Protein AF-A0A7S3VWU5-F1 (afdb_monomer_lite)

Secondary structure (DSSP, 8-state):
-EE-TTS-EE-EEEE---SS--HHHHHHT------EEEEEE--TT--GGGGHHHHHHHHTTTEEEEEEPPTTSTTSS-PPPS-S--------HHHHHHHHHHIIIIIIHHH-TTSPEEEEEETHHHHHHHHHHIIIIIIS----SEEEEEEES------TTS---GGGGTTS-------------PPP------------------------

Foldseek 3Di:
DDQFPVRFFWDKDKDAQDQDDDPVCVVVVNTLAAQAEEEEAEAPQAACVVCPVVQNVVSPVRYIYMYIQFDCGDPGPVPDDPDDDDPDAPCELVNSLVVVLRCCVVPVCVPCVPHAYEYEAEAQRQLSVVVNCCCCCVPVVHDSNHPYYHYHNYHDDDDPVPDDDVVVAPPHYDRDDDPPDPPDDDDPDPPDDDDDDDDDDDDDDDDDDDDD

InterPro domains:
  IPR022742 Alpha/beta hydrolase domain-containing protein 17C-like [PF12146] (33-161)
  IPR029058 Alpha/Beta hydrolase fold [G3DSA:3.40.50.1820] (2-198)
  IPR029058 Alpha/Beta hydrolase fold [SSF53474] (2-171)
  IPR051044 Monoacylglycerol and Diacylglycerol Lipase [PTHR11614] (8-156)

Structure (mmCIF, N/CA/C/O backbone):
data_AF-A0A7S3VWU5-F1
#
_entry.id   AF-A0A7S3VWU5-F1
#
loop_
_atom_site.group_PDB
_atom_site.id
_atom_site.type_symbol
_atom_site.label_atom_id
_atom_site.label_alt_id
_atom_site.label_comp_id
_atom_site.label_asym_id
_atom_site.label_entity_id
_atom_site.label_seq_id
_atom_site.pdbx_PDB_ins_code
_atom_site.Cartn_x
_atom_site.Cartn_y
_atom_site.Cartn_z
_atom_site.occupancy
_atom_site.B_iso_or_equiv
_atom_site.auth_seq_id
_atom_site.auth_comp_id
_atom_site.auth_asym_id
_atom_site.auth_atom_id
_atom_site.pdbx_PDB_model_num
ATOM 1 N N . MET A 1 1 ? -4.643 13.546 -9.387 1.00 90.06 1 MET A N 1
ATOM 2 C CA . MET A 1 1 ? -3.189 13.810 -9.394 1.00 90.06 1 MET A CA 1
ATOM 3 C C . MET A 1 1 ? -2.804 14.450 -8.077 1.00 90.06 1 MET A C 1
ATOM 5 O O . MET A 1 1 ? -3.528 15.332 -7.631 1.00 90.06 1 MET A O 1
ATOM 9 N N . VAL A 1 2 ? -1.719 13.999 -7.456 1.00 89.94 2 VAL A N 1
ATOM 10 C CA . VAL A 1 2 ? -1.170 14.571 -6.221 1.00 89.94 2 VAL A CA 1
ATOM 11 C C . VAL A 1 2 ? 0.336 14.714 -6.379 1.00 89.94 2 VAL A C 1
ATOM 13 O O . VAL A 1 2 ? 1.003 13.756 -6.767 1.00 89.94 2 VAL A O 1
ATOM 16 N N . THR A 1 3 ? 0.859 15.898 -6.074 1.00 90.56 3 THR A N 1
ATOM 17 C CA . THR A 1 3 ? 2.301 16.144 -5.998 1.00 90.56 3 THR A CA 1
ATOM 18 C C . THR A 1 3 ? 2.798 15.770 -4.609 1.00 90.56 3 THR A C 1
ATOM 20 O O . THR A 1 3 ? 2.306 16.282 -3.605 1.00 90.56 3 THR A O 1
ATOM 23 N N . LEU A 1 4 ? 3.743 14.839 -4.567 1.00 88.00 4 LEU A N 1
ATOM 24 C CA . LEU A 1 4 ? 4.338 14.302 -3.350 1.00 88.00 4 LEU A CA 1
ATOM 25 C C . LEU A 1 4 ? 5.496 15.177 -2.865 1.00 88.00 4 LEU A C 1
ATOM 27 O O . LEU A 1 4 ? 6.039 15.987 -3.618 1.00 88.00 4 LEU A O 1
ATOM 31 N N . SER A 1 5 ? 5.944 14.953 -1.630 1.00 85.31 5 SER A N 1
ATOM 32 C CA . SER A 1 5 ? 7.153 15.578 -1.070 1.00 85.31 5 SER A CA 1
ATOM 33 C C . SER A 1 5 ? 8.432 15.312 -1.879 1.00 85.31 5 SER A C 1
ATOM 35 O O . SER A 1 5 ? 9.365 16.111 -1.817 1.00 85.31 5 SER A O 1
ATOM 37 N N . THR A 1 6 ? 8.474 14.251 -2.697 1.00 80.12 6 THR A N 1
ATOM 38 C CA . THR A 1 6 ? 9.555 13.995 -3.671 1.00 80.12 6 THR A CA 1
ATOM 39 C C . THR A 1 6 ? 9.571 14.985 -4.842 1.00 80.12 6 THR A C 1
ATOM 41 O O . THR A 1 6 ? 10.505 14.972 -5.642 1.00 80.12 6 THR A O 1
ATOM 44 N N . GLY A 1 7 ? 8.542 15.828 -4.980 1.00 83.81 7 GLY A N 1
ATOM 45 C CA . GLY A 1 7 ? 8.342 16.736 -6.111 1.00 83.81 7 GLY A CA 1
ATOM 46 C C . GLY A 1 7 ? 7.718 16.069 -7.341 1.00 83.81 7 GLY A C 1
ATOM 47 O O . GLY A 1 7 ? 7.482 16.745 -8.339 1.00 83.81 7 GLY A O 1
ATOM 48 N N . ARG A 1 8 ? 7.434 14.760 -7.290 1.00 84.69 8 ARG A N 1
ATOM 49 C CA . ARG A 1 8 ? 6.765 14.028 -8.374 1.00 84.69 8 ARG A CA 1
ATOM 50 C C . ARG A 1 8 ? 5.252 14.072 -8.227 1.00 84.69 8 ARG A C 1
ATOM 52 O O . ARG A 1 8 ? 4.727 14.021 -7.116 1.00 84.69 8 ARG A O 1
ATOM 59 N N . THR A 1 9 ? 4.553 14.096 -9.358 1.00 88.94 9 THR A N 1
ATOM 60 C CA . THR A 1 9 ? 3.089 14.054 -9.401 1.00 88.94 9 THR A CA 1
ATOM 61 C C . THR A 1 9 ? 2.606 12.665 -9.802 1.00 88.94 9 THR A C 1
ATOM 63 O O . THR A 1 9 ? 2.848 12.208 -10.919 1.00 88.94 9 THR A O 1
ATOM 66 N N . LEU A 1 10 ? 1.881 12.003 -8.900 1.00 91.00 10 LEU A N 1
ATOM 67 C CA . LEU A 1 10 ? 1.288 10.691 -9.148 1.00 91.00 10 LEU A CA 1
ATOM 68 C C . LEU A 1 10 ? -0.235 10.763 -9.291 1.00 91.00 10 LEU A C 1
ATOM 70 O O . LEU A 1 10 ? -0.916 11.601 -8.689 1.00 91.00 10 LEU A O 1
ATOM 74 N N . CYS A 1 11 ? -0.794 9.839 -10.066 1.00 93.88 11 CYS A N 1
ATOM 75 C CA . CYS A 1 11 ? -2.212 9.541 -10.050 1.00 93.88 11 CYS A CA 1
ATOM 76 C C . CYS A 1 11 ? -2.533 8.684 -8.825 1.00 93.88 11 CYS A C 1
ATOM 78 O O . CYS A 1 11 ? -2.157 7.515 -8.740 1.00 93.88 11 CYS A O 1
ATOM 80 N N . ILE A 1 12 ? -3.228 9.292 -7.866 1.00 95.56 12 ILE A N 1
ATOM 81 C CA . ILE A 1 12 ? -3.742 8.621 -6.676 1.00 95.56 12 ILE A CA 1
ATOM 82 C C . ILE A 1 12 ? -5.187 8.218 -6.937 1.00 95.56 12 ILE A C 1
ATOM 84 O O . ILE A 1 12 ? -5.997 9.032 -7.381 1.00 95.56 12 ILE A O 1
ATOM 88 N N . HIS A 1 13 ? -5.495 6.970 -6.619 1.00 96.38 13 HIS A N 1
ATOM 89 C CA . HIS A 1 13 ? -6.830 6.411 -6.632 1.00 96.38 13 HIS A CA 1
ATOM 90 C C . HIS A 1 13 ? -7.271 6.129 -5.199 1.00 96.38 13 HIS A C 1
ATOM 92 O O . HIS A 1 13 ? -6.515 5.580 -4.397 1.00 96.38 13 HIS A O 1
ATOM 98 N N . SER A 1 14 ? -8.509 6.488 -4.886 1.00 95.31 14 SER A N 1
ATOM 99 C CA . SER A 1 14 ? -9.126 6.223 -3.592 1.00 95.31 14 SER A CA 1
ATOM 100 C C . SER A 1 14 ? -10.485 5.578 -3.796 1.00 95.31 14 SER A C 1
ATOM 102 O O . SER A 1 14 ? -11.269 6.029 -4.630 1.00 95.31 14 SER A O 1
ATOM 104 N N . TRP A 1 15 ? -10.767 4.554 -3.003 1.00 94.81 15 TRP A N 1
ATOM 105 C CA . TRP A 1 15 ? -12.065 3.906 -2.925 1.00 94.81 15 TRP A CA 1
ATOM 106 C C . TRP A 1 15 ? -12.518 3.910 -1.473 1.00 94.81 15 TRP A C 1
ATOM 108 O O . TRP A 1 15 ? -11.757 3.561 -0.566 1.00 94.81 15 TRP A O 1
ATOM 118 N N . GLU A 1 16 ? -13.763 4.313 -1.268 1.00 91.94 16 GLU A N 1
ATOM 119 C CA . GLU A 1 16 ? -14.391 4.353 0.046 1.00 91.94 16 GLU A CA 1
ATOM 120 C C . GLU A 1 16 ? -15.380 3.189 0.183 1.00 91.94 16 GLU A C 1
ATOM 122 O O . GLU A 1 16 ? -15.972 2.761 -0.817 1.00 91.94 16 GLU A O 1
ATOM 127 N N . PRO A 1 17 ? -15.585 2.660 1.402 1.00 87.38 17 PRO A N 1
ATOM 128 C CA . PRO A 1 17 ? -16.725 1.800 1.687 1.00 87.38 17 PRO A CA 1
ATOM 129 C C . PRO A 1 17 ? -18.030 2.469 1.226 1.00 87.38 17 PRO A C 1
ATOM 131 O O . PRO A 1 17 ? -18.158 3.687 1.362 1.00 87.38 17 PRO A O 1
ATOM 134 N N . PRO A 1 18 ? -18.996 1.707 0.684 1.00 75.44 18 PRO A N 1
ATOM 135 C CA . PRO A 1 18 ? -20.275 2.270 0.270 1.00 75.44 18 PRO A CA 1
ATOM 136 C C . PRO A 1 18 ? -20.958 2.975 1.449 1.00 75.44 18 PRO A C 1
ATOM 138 O O . PRO A 1 18 ? -21.021 2.424 2.548 1.00 75.44 18 PRO A O 1
ATOM 141 N N . GLU A 1 19 ? -21.462 4.187 1.203 1.00 65.62 19 GLU A N 1
ATOM 142 C CA . GLU A 1 19 ? -22.174 4.979 2.214 1.00 65.62 19 GLU A CA 1
ATOM 143 C C . GLU A 1 19 ? -23.494 4.323 2.619 1.00 65.62 19 GLU A C 1
ATOM 145 O O . GLU A 1 19 ? -23.895 4.440 3.773 1.00 65.62 19 GLU A O 1
ATOM 150 N N . GLU A 1 20 ? -24.139 3.600 1.697 1.00 62.44 20 GLU A N 1
ATOM 151 C CA . GLU A 1 20 ? -25.425 2.952 1.940 1.00 62.44 20 GLU A CA 1
ATOM 152 C C . GLU A 1 20 ? -25.304 1.908 3.059 1.00 62.44 20 GLU A C 1
ATOM 154 O O . GLU A 1 20 ? -24.654 0.864 2.887 1.00 62.44 20 GLU A O 1
ATOM 159 N N . PRO A 1 21 ? -25.909 2.173 4.229 1.00 58.03 21 PRO A N 1
ATOM 160 C CA . PRO A 1 21 ? -25.827 1.262 5.344 1.00 58.03 21 PRO A CA 1
ATOM 161 C C . PRO A 1 21 ? -26.520 -0.045 4.960 1.00 58.03 21 PRO A C 1
ATOM 163 O O . PRO A 1 21 ? -27.605 -0.060 4.378 1.00 58.03 21 PRO A O 1
ATOM 166 N N . SER A 1 22 ? -25.934 -1.177 5.356 1.00 65.94 22 SER A N 1
ATOM 167 C CA . SER A 1 22 ? -26.714 -2.416 5.425 1.00 65.94 22 SER A CA 1
ATOM 168 C C . SER A 1 22 ? -28.023 -2.147 6.182 1.00 65.94 22 SER A C 1
ATOM 170 O O . SER A 1 22 ? -28.047 -1.304 7.083 1.00 65.94 22 SER A O 1
ATOM 172 N N . LEU A 1 23 ? -29.096 -2.884 5.883 1.00 64.62 23 LEU A N 1
ATOM 173 C CA . LEU A 1 23 ? -30.367 -2.743 6.609 1.00 64.62 23 LEU A CA 1
ATOM 174 C C . LEU A 1 23 ? -30.154 -2.755 8.139 1.00 64.62 23 LEU A C 1
ATOM 176 O O . LEU A 1 23 ? -30.785 -1.996 8.863 1.00 64.62 23 LEU A O 1
ATOM 180 N N . ALA A 1 24 ? -29.193 -3.546 8.625 1.00 61.38 24 ALA A N 1
ATOM 181 C CA . ALA A 1 24 ? -28.798 -3.580 10.030 1.00 61.38 24 ALA A CA 1
ATOM 182 C C . ALA A 1 24 ? -28.193 -2.256 10.546 1.00 61.38 24 ALA A C 1
ATOM 184 O O . ALA A 1 24 ? -28.527 -1.830 11.646 1.00 61.38 24 ALA A O 1
ATOM 185 N N . ALA A 1 25 ? -27.334 -1.593 9.769 1.00 61.28 25 ALA A N 1
ATOM 186 C CA . ALA A 1 25 ? -26.745 -0.297 10.120 1.00 61.28 25 ALA A CA 1
ATOM 187 C C . ALA A 1 25 ? -27.776 0.848 10.061 1.00 61.28 25 ALA A C 1
ATOM 189 O O . ALA A 1 25 ? -27.752 1.747 10.903 1.00 61.28 25 ALA A O 1
ATOM 190 N N . ALA A 1 26 ? -28.733 0.775 9.128 1.00 65.44 26 ALA A N 1
ATOM 191 C CA . ALA A 1 26 ? -29.845 1.720 9.045 1.00 65.44 26 ALA A CA 1
ATOM 192 C C . ALA A 1 26 ? -30.761 1.626 10.279 1.00 65.44 26 ALA A C 1
ATOM 194 O O . ALA A 1 26 ? -31.188 2.643 10.820 1.00 65.44 26 ALA A O 1
ATOM 195 N N . LEU A 1 27 ? -31.018 0.405 10.760 1.00 71.31 27 LEU A N 1
ATOM 196 C CA . LEU A 1 27 ? -31.870 0.146 11.924 1.00 71.31 27 LEU A CA 1
ATOM 197 C C . LEU A 1 27 ? -31.220 0.530 13.264 1.00 71.31 27 LEU A C 1
ATOM 199 O O . LEU A 1 27 ? -31.936 0.818 14.220 1.00 71.31 27 LEU A O 1
ATOM 203 N N . THR A 1 28 ? -29.888 0.539 13.359 1.00 72.12 28 THR A N 1
ATOM 204 C CA . THR A 1 28 ? -29.160 0.874 14.600 1.00 72.12 28 THR A CA 1
ATOM 205 C C . THR A 1 28 ? -28.664 2.320 14.657 1.00 72.12 28 THR A C 1
ATOM 207 O O . THR A 1 28 ? -28.144 2.741 15.690 1.00 72.12 28 THR A O 1
ATOM 210 N N . GLY A 1 29 ? -28.786 3.085 13.565 1.00 58.25 29 GLY A N 1
ATOM 211 C CA . GLY A 1 29 ? -28.234 4.441 13.455 1.00 58.25 29 GLY A CA 1
ATOM 212 C C . GLY A 1 29 ? -26.699 4.492 13.492 1.00 58.25 29 GLY A C 1
ATOM 213 O O . GLY A 1 29 ? -26.117 5.570 13.624 1.00 58.25 29 GLY A O 1
ATOM 214 N N . GLN A 1 30 ? -26.029 3.340 13.392 1.00 59.28 30 GLN A N 1
ATOM 215 C CA . GLN A 1 30 ? -24.575 3.230 13.363 1.00 59.28 30 GLN A CA 1
ATOM 216 C C . GLN A 1 30 ? -24.108 3.081 11.922 1.00 59.28 30 GLN A C 1
ATOM 218 O O . GLN A 1 30 ? -24.146 2.001 11.338 1.00 59.28 30 GLN A O 1
ATOM 223 N N . TRP A 1 31 ? -23.634 4.189 11.361 1.00 59.28 31 TRP A N 1
ATOM 224 C CA . TRP A 1 31 ? -23.018 4.210 10.042 1.00 59.28 31 TRP A CA 1
ATOM 225 C C . TRP A 1 31 ? -21.713 3.405 10.053 1.00 59.28 31 TRP A C 1
ATOM 227 O O . TRP A 1 31 ? -20.921 3.562 10.993 1.00 59.28 31 TRP A O 1
ATOM 237 N N . PRO A 1 32 ? -21.462 2.554 9.041 1.00 63.75 32 PRO A N 1
ATOM 238 C CA . PRO A 1 32 ? -20.240 1.767 8.983 1.00 63.75 32 PRO A CA 1
ATOM 239 C C . PRO A 1 32 ? -19.041 2.700 8.778 1.00 63.75 32 PRO A C 1
ATOM 241 O O . PRO A 1 32 ? -18.737 3.133 7.671 1.00 63.75 32 PRO A O 1
ATOM 244 N N . LYS A 1 33 ? -18.350 3.032 9.872 1.00 76.94 33 LYS A N 1
ATOM 245 C CA . LYS A 1 33 ? -17.053 3.713 9.809 1.00 76.94 33 LYS A CA 1
ATOM 246 C C . LYS A 1 33 ? -16.015 2.745 9.234 1.00 76.94 33 LYS A C 1
ATOM 248 O O . LYS A 1 33 ? -16.069 1.560 9.579 1.00 76.94 33 LYS A O 1
ATOM 253 N N . PRO A 1 34 ? -15.055 3.218 8.417 1.00 85.75 34 PRO A N 1
ATOM 254 C CA . PRO A 1 34 ? -14.001 2.355 7.911 1.00 85.75 34 PRO A CA 1
ATOM 255 C C . PRO A 1 34 ? -13.265 1.662 9.060 1.00 85.75 34 PRO A C 1
ATOM 257 O O . PRO A 1 34 ? -12.885 2.303 10.040 1.00 85.75 34 PRO A O 1
ATOM 260 N N . ILE A 1 35 ? -13.057 0.353 8.939 1.00 89.44 35 ILE A N 1
ATOM 261 C CA . ILE A 1 35 ? -12.386 -0.457 9.972 1.00 89.44 35 ILE A CA 1
ATOM 262 C C . ILE A 1 35 ? -10.861 -0.496 9.792 1.00 89.44 35 ILE A C 1
ATOM 264 O O . ILE A 1 35 ? -10.142 -1.038 10.630 1.00 89.44 35 ILE A O 1
ATOM 268 N N . GLY A 1 36 ? -10.365 0.068 8.691 1.00 92.31 36 GLY A N 1
ATOM 269 C CA . GLY A 1 36 ? -8.958 0.102 8.315 1.00 92.31 36 GLY A CA 1
ATOM 270 C C . GLY A 1 36 ? -8.756 0.737 6.943 1.00 92.31 36 GLY A C 1
ATOM 271 O O . GLY A 1 36 ? -9.721 0.943 6.200 1.00 92.31 36 GLY A O 1
ATOM 272 N N . LEU A 1 37 ? -7.498 1.004 6.595 1.00 95.44 37 LEU A N 1
ATOM 273 C CA . LEU A 1 37 ? -7.106 1.497 5.274 1.00 95.44 37 LEU A CA 1
ATOM 274 C C . LEU A 1 37 ? -6.079 0.557 4.637 1.00 95.44 37 LEU A C 1
ATOM 276 O O . LEU A 1 37 ? -5.095 0.173 5.266 1.00 95.44 37 LEU A O 1
ATOM 280 N N . VAL A 1 38 ? -6.314 0.184 3.381 1.00 96.62 38 VAL A N 1
ATOM 281 C CA . VAL A 1 38 ? -5.430 -0.659 2.572 1.00 96.62 38 VAL A CA 1
ATOM 282 C C . VAL A 1 38 ? -4.701 0.196 1.539 1.00 96.62 38 VAL A C 1
ATOM 284 O O . VAL A 1 38 ? -5.338 0.813 0.688 1.00 96.62 38 VAL A O 1
ATOM 287 N N . LEU A 1 39 ? -3.371 0.205 1.591 1.00 97.25 39 LEU A N 1
ATOM 288 C CA . LEU A 1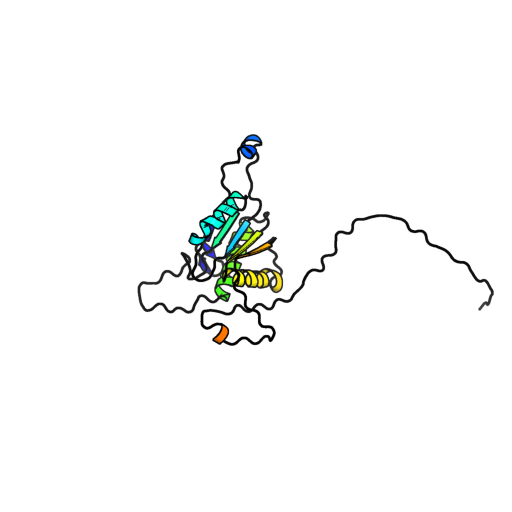 39 ? -2.518 0.692 0.514 1.00 97.25 39 LEU A CA 1
ATOM 289 C C . LEU A 1 39 ? -2.370 -0.409 -0.542 1.00 97.25 39 LEU A C 1
ATOM 291 O O . LEU A 1 39 ? -1.808 -1.467 -0.258 1.00 97.25 39 LEU A O 1
ATOM 295 N N . LEU A 1 40 ? -2.862 -0.169 -1.751 1.00 97.88 40 LEU A N 1
ATOM 296 C CA . LEU A 1 40 ? -2.771 -1.085 -2.882 1.00 97.88 40 LEU A CA 1
ATOM 297 C C . LEU A 1 40 ? -1.581 -0.707 -3.774 1.00 97.88 40 LEU A C 1
ATOM 299 O O . LEU A 1 40 ? -1.503 0.414 -4.273 1.00 97.88 40 LEU A O 1
ATOM 303 N N . VAL A 1 41 ? -0.674 -1.660 -4.000 1.00 97.06 41 VAL A N 1
ATOM 304 C CA . VAL A 1 41 ? 0.520 -1.508 -4.848 1.00 97.06 41 VAL A CA 1
ATOM 305 C C . VAL A 1 41 ? 0.451 -2.493 -6.019 1.00 97.06 41 VAL A C 1
ATOM 307 O O . VAL A 1 41 ? 0.408 -3.710 -5.813 1.00 97.06 41 VAL A O 1
ATOM 310 N N . HIS A 1 42 ? 0.426 -1.967 -7.247 1.00 95.19 42 HIS A N 1
ATOM 311 C CA . HIS A 1 42 ? 0.268 -2.766 -8.466 1.00 95.19 42 HIS A CA 1
ATOM 312 C C . HIS A 1 42 ? 1.566 -3.453 -8.929 1.00 95.19 42 HIS A C 1
ATOM 314 O O . HIS A 1 42 ? 2.666 -3.128 -8.478 1.00 95.19 42 HIS A O 1
ATOM 320 N N . GLY A 1 43 ? 1.427 -4.409 -9.854 1.00 88.81 43 GLY A N 1
ATOM 321 C CA . GLY A 1 43 ? 2.531 -5.130 -10.485 1.00 88.81 43 GLY A CA 1
ATOM 322 C C . GLY A 1 43 ? 3.184 -4.393 -11.659 1.00 88.81 43 GLY A C 1
ATOM 323 O O . GLY A 1 43 ? 2.765 -3.312 -12.073 1.00 88.81 43 GLY A O 1
ATOM 324 N N . HIS A 1 44 ? 4.240 -4.991 -12.208 1.00 86.50 44 HIS A N 1
ATOM 325 C CA . HIS A 1 44 ? 4.971 -4.443 -13.350 1.00 86.50 44 HIS A CA 1
ATOM 326 C C . HIS A 1 44 ? 4.087 -4.395 -14.602 1.00 86.50 44 HIS A C 1
ATOM 328 O O . HIS A 1 44 ? 3.386 -5.360 -14.898 1.00 86.50 44 HIS A O 1
ATOM 334 N N . GLY A 1 45 ? 4.140 -3.294 -15.353 1.00 82.62 45 GLY A N 1
ATOM 335 C CA . GLY A 1 45 ? 3.352 -3.126 -16.584 1.00 82.62 45 GLY A CA 1
ATOM 336 C C . GLY A 1 45 ? 1.850 -2.919 -16.356 1.00 82.62 45 GLY A C 1
ATOM 337 O O . GLY A 1 45 ? 1.073 -2.952 -17.307 1.00 82.62 45 GLY A O 1
ATOM 338 N N . GLU A 1 46 ? 1.427 -2.716 -15.109 1.00 87.69 46 GLU A N 1
ATOM 339 C CA . GLU A 1 46 ? 0.027 -2.511 -14.735 1.00 87.69 46 GLU A CA 1
ATOM 340 C C . GLU A 1 46 ? -0.233 -1.081 -14.246 1.00 87.69 46 GLU A C 1
ATOM 342 O O . GLU A 1 46 ? 0.655 -0.237 -14.250 1.00 87.69 46 GLU A O 1
ATOM 347 N N . HIS A 1 47 ? -1.475 -0.813 -13.846 1.00 92.06 47 HIS A N 1
ATOM 348 C CA . HIS A 1 47 ? -1.921 0.434 -13.229 1.00 92.06 47 HIS A CA 1
ATOM 349 C C . HIS A 1 47 ? -3.193 0.166 -12.406 1.00 92.06 47 HIS A C 1
ATOM 351 O O . HIS A 1 47 ? -3.849 -0.872 -12.569 1.00 92.06 47 HIS A O 1
ATOM 357 N N . MET A 1 48 ? -3.576 1.103 -11.543 1.00 94.31 48 MET A N 1
ATOM 358 C CA . MET A 1 48 ? -4.673 0.993 -10.575 1.00 94.31 48 MET A CA 1
ATOM 359 C C . MET A 1 48 ? -6.037 0.688 -11.199 1.00 94.31 48 MET A C 1
ATOM 361 O O . MET A 1 48 ? -6.869 0.034 -10.571 1.00 94.31 48 MET A O 1
ATOM 365 N N . GLY A 1 49 ? -6.263 1.082 -12.456 1.00 90.56 49 GLY A N 1
ATOM 366 C CA . GLY A 1 49 ? -7.500 0.780 -13.186 1.00 90.56 49 GLY A CA 1
ATOM 367 C C . GLY A 1 49 ? -7.825 -0.720 -13.249 1.00 90.56 49 GLY A C 1
ATOM 368 O O . GLY A 1 49 ? -8.990 -1.101 -13.166 1.00 90.56 49 GLY A O 1
ATOM 369 N N . ARG A 1 50 ? -6.806 -1.591 -13.294 1.00 93.56 50 ARG A N 1
ATOM 370 C CA . ARG A 1 50 ? -6.978 -3.059 -13.285 1.00 93.56 50 ARG A CA 1
ATOM 371 C C . ARG A 1 50 ? -7.437 -3.600 -11.929 1.00 93.56 50 ARG A C 1
ATOM 373 O O . ARG A 1 50 ? -8.034 -4.672 -11.859 1.00 93.56 50 ARG A O 1
ATOM 380 N N . TYR A 1 51 ? -7.203 -2.846 -10.860 1.00 96.19 51 TYR A N 1
ATOM 381 C CA . TYR A 1 51 ? -7.432 -3.256 -9.476 1.00 96.19 51 TYR A CA 1
ATOM 382 C C . TYR A 1 51 ? -8.754 -2.755 -8.900 1.00 96.19 51 TYR A C 1
ATOM 384 O O . TYR A 1 51 ? -9.047 -3.043 -7.741 1.00 96.19 51 TYR A O 1
ATOM 392 N N . HIS A 1 52 ? -9.586 -2.065 -9.691 1.00 94.69 52 HIS A N 1
ATOM 393 C CA . HIS A 1 52 ? -10.874 -1.564 -9.212 1.00 94.69 52 HIS A CA 1
ATOM 394 C C . HIS A 1 52 ? -11.721 -2.666 -8.560 1.00 94.69 52 HIS A C 1
ATOM 396 O O . HIS A 1 52 ? -12.253 -2.467 -7.476 1.00 94.69 52 HIS A O 1
ATOM 402 N N . HIS A 1 53 ? -11.784 -3.855 -9.163 1.00 94.88 53 HIS A N 1
ATOM 403 C CA . HIS A 1 53 ? -12.528 -4.984 -8.603 1.00 94.88 53 HIS A CA 1
ATOM 404 C C . HIS A 1 53 ? -11.994 -5.439 -7.228 1.00 94.88 53 HIS A C 1
ATOM 406 O O . HIS A 1 53 ? -12.784 -5.761 -6.340 1.00 94.88 53 HIS A O 1
ATOM 412 N N . VAL A 1 54 ? -10.670 -5.420 -7.022 1.00 95.94 54 VAL A N 1
ATOM 413 C CA . VAL A 1 54 ? -10.033 -5.729 -5.729 1.00 95.94 54 VAL A CA 1
ATOM 414 C C . VAL A 1 54 ? -10.376 -4.656 -4.703 1.00 95.94 54 VAL A C 1
ATOM 416 O O . VAL A 1 54 ? -10.792 -4.982 -3.591 1.00 95.94 54 VAL A O 1
ATOM 419 N N . ALA A 1 55 ? -10.241 -3.383 -5.081 1.00 95.88 55 ALA A N 1
ATOM 420 C CA . ALA A 1 55 ? -10.557 -2.260 -4.210 1.00 95.88 55 ALA A CA 1
ATOM 421 C C . ALA A 1 55 ? -12.031 -2.294 -3.780 1.00 95.88 55 ALA A C 1
ATOM 423 O O . ALA A 1 55 ? -12.320 -2.253 -2.589 1.00 95.88 55 ALA A O 1
ATOM 424 N N . SER A 1 56 ? -12.954 -2.501 -4.722 1.00 92.50 56 SER A N 1
ATOM 425 C CA . SER A 1 56 ? -14.391 -2.624 -4.453 1.00 92.50 56 SER A CA 1
ATOM 426 C C . SER A 1 56 ? -14.715 -3.786 -3.510 1.00 92.50 56 SER A C 1
ATOM 428 O O . SER A 1 56 ? -15.522 -3.631 -2.595 1.00 92.50 56 SER A O 1
ATOM 430 N N . ALA A 1 57 ? -1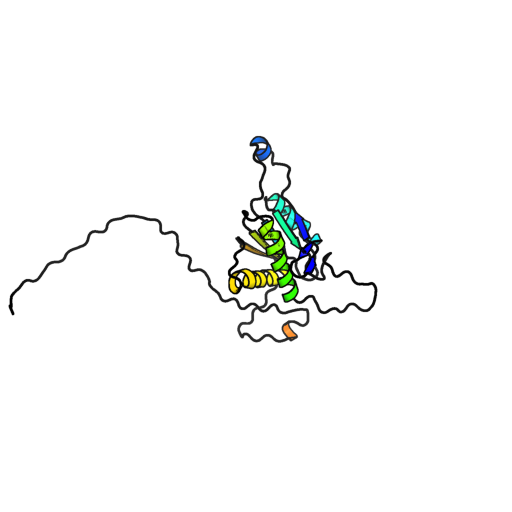4.059 -4.940 -3.670 1.00 91.94 57 ALA A N 1
ATOM 431 C CA . ALA A 1 57 ? -14.241 -6.081 -2.772 1.00 91.94 57 ALA A CA 1
ATOM 432 C C . ALA A 1 57 ? -13.736 -5.806 -1.341 1.00 91.94 57 ALA A C 1
ATOM 434 O O . ALA A 1 57 ? -14.305 -6.321 -0.376 1.00 91.94 57 ALA A O 1
ATOM 435 N N . LEU A 1 58 ? -12.680 -5.003 -1.186 1.00 93.19 58 LEU A N 1
ATOM 436 C CA . LEU A 1 58 ? -12.179 -4.554 0.117 1.00 93.19 58 LEU A CA 1
ATOM 437 C C . LEU A 1 58 ? -13.096 -3.489 0.737 1.00 93.19 58 LEU A C 1
ATOM 439 O O . LEU A 1 58 ? -13.416 -3.580 1.924 1.00 93.19 58 LEU A O 1
ATOM 443 N N . CYS A 1 59 ? -13.592 -2.545 -0.063 1.00 92.62 59 CYS A N 1
ATOM 444 C CA . CYS A 1 59 ? -14.568 -1.540 0.359 1.00 92.62 59 CYS A CA 1
ATOM 445 C C . CYS A 1 59 ? -15.876 -2.166 0.841 1.00 92.62 59 CYS A C 1
ATOM 447 O O . CYS A 1 59 ? -16.377 -1.787 1.897 1.00 92.62 59 CYS A O 1
ATOM 449 N N . ALA A 1 60 ? -16.372 -3.205 0.162 1.00 86.88 60 ALA A N 1
ATOM 450 C CA . ALA A 1 60 ? -17.536 -3.975 0.606 1.00 86.88 60 ALA A CA 1
ATOM 451 C C . ALA A 1 60 ? -17.334 -4.663 1.973 1.00 86.88 60 ALA A C 1
ATOM 453 O O . ALA A 1 60 ? -18.303 -4.994 2.651 1.00 86.88 60 ALA A O 1
ATOM 454 N N . LYS A 1 61 ? -16.080 -4.865 2.400 1.00 87.88 61 LYS A N 1
ATOM 455 C CA . LYS A 1 61 ? -15.715 -5.389 3.727 1.00 87.88 61 LYS A CA 1
ATOM 456 C C . LYS A 1 61 ? -15.436 -4.288 4.760 1.00 87.88 61 LYS A C 1
ATOM 458 O O . LYS A 1 61 ? -14.998 -4.601 5.863 1.00 87.88 61 LYS A O 1
ATOM 463 N N . GLY A 1 62 ? -15.670 -3.019 4.421 1.00 88.75 62 GLY A N 1
ATOM 464 C CA . GLY A 1 62 ? -15.500 -1.876 5.320 1.00 88.75 62 GLY A CA 1
ATOM 465 C C . GLY A 1 62 ? -14.100 -1.255 5.325 1.00 88.75 62 GLY A C 1
ATOM 466 O O . GLY A 1 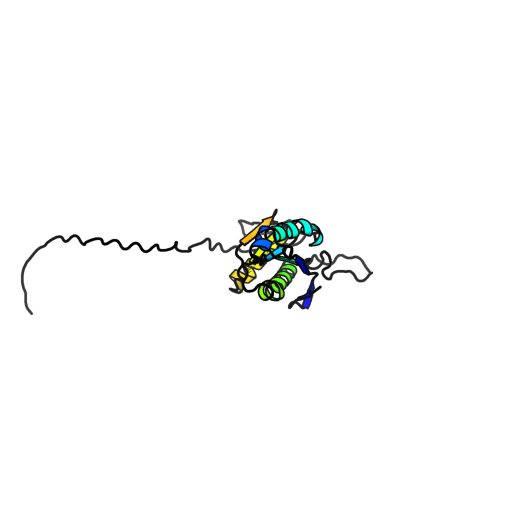62 ? -13.801 -0.457 6.212 1.00 88.75 62 GLY A O 1
ATOM 467 N N . TYR A 1 63 ? -13.231 -1.599 4.371 1.00 92.19 63 TYR A N 1
ATOM 468 C CA . TYR A 1 63 ? -11.908 -0.982 4.256 1.00 92.19 63 TYR A CA 1
ATOM 469 C C . TYR A 1 63 ? -11.918 0.206 3.302 1.00 92.19 63 TYR A C 1
ATOM 471 O O . TYR A 1 63 ? -12.437 0.126 2.192 1.00 92.19 63 TYR A O 1
ATOM 479 N N . ARG A 1 64 ? -11.250 1.285 3.697 1.00 94.56 64 ARG A N 1
ATOM 480 C CA . ARG A 1 64 ? -10.823 2.312 2.748 1.00 94.56 64 ARG A CA 1
ATOM 481 C C . ARG A 1 64 ? -9.657 1.772 1.930 1.00 94.56 64 ARG A C 1
ATOM 483 O O . ARG A 1 64 ? -8.791 1.096 2.484 1.00 94.56 64 ARG A O 1
ATOM 490 N N . VAL A 1 65 ? -9.602 2.064 0.639 1.00 96.44 65 VAL A N 1
ATOM 491 C CA . VAL A 1 65 ? -8.484 1.650 -0.214 1.00 96.44 65 VAL A CA 1
ATOM 492 C C . VAL A 1 65 ? -7.870 2.877 -0.858 1.00 96.44 65 VAL A C 1
ATOM 494 O O . VAL A 1 65 ? -8.570 3.700 -1.439 1.00 96.44 65 VAL A O 1
ATOM 497 N N . VAL A 1 66 ? -6.553 2.990 -0.764 1.00 97.06 66 VAL A N 1
ATOM 498 C CA . VAL A 1 66 ? -5.761 4.004 -1.459 1.00 97.06 66 VAL A CA 1
ATOM 499 C C . VAL A 1 66 ? -4.736 3.274 -2.308 1.00 97.06 66 VAL A C 1
ATOM 501 O O . VAL A 1 66 ? -4.113 2.325 -1.848 1.00 97.06 66 VAL A O 1
ATOM 504 N N . GLY A 1 67 ? -4.547 3.700 -3.544 1.00 96.38 67 GLY A N 1
ATOM 505 C CA . GLY A 1 67 ? -3.495 3.195 -4.413 1.00 96.38 67 GLY A CA 1
ATOM 506 C C . GLY A 1 67 ? -2.939 4.316 -5.272 1.00 96.38 67 GLY A C 1
ATOM 507 O O . GLY A 1 67 ? -3.562 5.365 -5.422 1.00 96.38 67 GLY A O 1
ATOM 508 N N . CYS A 1 68 ? -1.760 4.112 -5.836 1.00 94.81 68 CYS A N 1
ATOM 509 C CA . CYS A 1 68 ? -1.167 5.052 -6.775 1.00 94.81 68 CYS A CA 1
ATOM 510 C C . CYS A 1 68 ? -0.685 4.313 -8.012 1.00 94.81 68 CYS A C 1
ATOM 512 O O . CYS A 1 68 ? -0.141 3.213 -7.905 1.00 94.81 68 CYS A O 1
ATOM 514 N N . ASP A 1 69 ? -0.832 4.932 -9.174 1.00 92.69 69 ASP A N 1
ATOM 515 C CA . ASP A 1 69 ? -0.062 4.494 -10.327 1.00 92.69 69 ASP A CA 1
ATOM 516 C C . ASP A 1 69 ? 1.414 4.807 -10.046 1.00 92.69 69 ASP A C 1
ATOM 518 O O . ASP A 1 69 ? 1.776 5.938 -9.720 1.00 92.69 69 ASP A O 1
ATOM 522 N N . CYS A 1 70 ? 2.274 3.798 -10.101 1.00 88.38 70 CYS A N 1
ATOM 523 C CA . CYS A 1 70 ? 3.713 3.966 -9.956 1.00 88.38 70 CYS A CA 1
ATOM 524 C C . CYS A 1 70 ? 4.253 4.893 -11.056 1.00 88.38 70 CYS A C 1
ATOM 526 O O . CYS A 1 70 ? 3.654 5.042 -12.122 1.00 88.38 70 CYS A O 1
ATOM 528 N N . TRP A 1 71 ? 5.402 5.521 -10.814 1.00 84.31 71 TRP A N 1
ATOM 529 C CA . TRP A 1 71 ? 6.005 6.437 -11.781 1.00 84.31 71 TRP A CA 1
ATOM 530 C C . TRP A 1 71 ? 6.256 5.735 -13.127 1.00 84.31 71 TRP A C 1
ATOM 532 O O . TRP A 1 71 ? 6.743 4.602 -13.152 1.00 84.31 71 TRP A O 1
ATOM 542 N N . CYS A 1 72 ? 5.943 6.414 -14.237 1.00 78.25 72 CYS A N 1
ATOM 543 C CA . CYS A 1 72 ? 5.917 5.860 -15.601 1.00 78.25 72 CYS A CA 1
ATOM 544 C C . CYS A 1 72 ? 4.854 4.771 -15.872 1.00 78.25 72 CYS A C 1
ATOM 546 O O . CYS A 1 72 ? 4.918 4.127 -16.920 1.00 78.25 72 CYS A O 1
ATOM 548 N N . TYR A 1 73 ? 3.878 4.565 -14.983 1.00 80.94 73 TYR A N 1
ATOM 549 C CA . TYR A 1 73 ? 2.741 3.669 -15.205 1.00 80.94 73 TYR A CA 1
ATOM 550 C C . TYR A 1 73 ? 1.410 4.423 -15.153 1.00 80.94 73 TYR A C 1
ATOM 552 O O . TYR A 1 73 ? 1.291 5.477 -14.529 1.00 80.94 73 TYR A O 1
ATOM 560 N N . GLY A 1 74 ? 0.392 3.848 -15.798 1.00 84.44 74 GLY A N 1
ATOM 561 C CA . GLY A 1 74 ? -0.982 4.338 -15.733 1.00 84.44 74 GLY A CA 1
ATOM 562 C C . GLY A 1 74 ? -1.125 5.807 -16.120 1.00 84.44 74 GLY A C 1
ATOM 563 O O . GLY A 1 74 ? -0.810 6.189 -17.244 1.00 84.44 74 GLY A O 1
ATOM 564 N N . GLN A 1 75 ? -1.667 6.602 -15.201 1.00 84.31 75 GLN A N 1
ATOM 565 C CA . GLN A 1 75 ? -1.911 8.037 -15.350 1.00 84.31 75 GLN A CA 1
ATOM 566 C C . GLN A 1 75 ? -0.939 8.904 -14.533 1.00 84.31 75 GLN A C 1
ATOM 568 O O . GLN A 1 75 ? -1.060 10.128 -14.547 1.00 84.31 75 GLN A O 1
ATOM 573 N N . SER A 1 76 ? 0.005 8.306 -13.799 1.00 81.38 76 SER A N 1
ATOM 574 C CA . SER A 1 76 ? 1.078 9.062 -13.145 1.00 81.38 76 SER A CA 1
ATOM 575 C C . SER A 1 76 ? 1.999 9.684 -14.188 1.00 81.38 76 SER A C 1
ATOM 577 O O . SER A 1 76 ? 2.253 9.075 -15.228 1.00 81.38 76 SER A O 1
ATOM 579 N N . GLU A 1 77 ? 2.471 10.911 -13.933 1.00 64.50 77 GLU A N 1
ATOM 580 C CA . GLU A 1 77 ? 3.232 11.675 -14.925 1.00 64.50 77 GLU A CA 1
ATOM 581 C C . GLU A 1 77 ? 4.412 10.869 -15.495 1.00 64.50 77 GLU A C 1
ATOM 583 O O . GLU A 1 77 ? 5.090 10.097 -14.814 1.00 64.50 77 GLU A O 1
ATOM 588 N N . GLY A 1 78 ? 4.566 11.009 -16.813 1.00 53.81 78 GLY A N 1
ATOM 589 C CA . GLY A 1 78 ? 5.069 9.971 -17.714 1.00 53.81 78 GLY A CA 1
ATOM 590 C C . GLY A 1 78 ? 4.427 10.017 -19.112 1.00 53.81 78 GLY A C 1
ATOM 591 O O . GLY A 1 78 ? 4.951 9.385 -20.026 1.00 53.81 78 GLY A O 1
ATOM 592 N N . ALA A 1 79 ? 3.354 10.802 -19.323 1.00 44.03 79 ALA A N 1
ATOM 593 C CA . ALA A 1 79 ? 2.896 11.166 -20.666 1.00 44.03 79 ALA A CA 1
ATOM 594 C C . ALA A 1 79 ? 4.033 11.876 -21.420 1.00 44.03 79 ALA A C 1
ATOM 596 O O . ALA A 1 79 ? 4.549 12.907 -20.987 1.00 44.03 79 ALA A O 1
ATOM 597 N N . LEU A 1 80 ? 4.462 11.265 -22.518 1.00 51.50 80 LEU A N 1
ATOM 598 C CA . LEU A 1 80 ? 5.533 11.745 -23.381 1.00 51.50 80 LEU A CA 1
ATOM 599 C C . LEU A 1 80 ? 5.236 13.170 -23.885 1.00 51.50 80 LEU A C 1
ATOM 601 O O . LEU A 1 80 ? 4.087 13.441 -24.243 1.00 51.50 80 LEU A O 1
ATOM 605 N N . PRO A 1 81 ? 6.232 14.059 -24.050 1.00 40.09 81 PRO A N 1
ATOM 606 C CA . PRO A 1 81 ? 6.137 15.014 -25.145 1.00 40.09 81 PRO A CA 1
ATOM 607 C C . PRO A 1 81 ? 6.063 14.215 -26.464 1.00 40.09 81 PRO A C 1
ATOM 609 O O . PRO A 1 81 ? 6.773 13.217 -26.607 1.00 40.09 81 PRO A O 1
ATOM 612 N N . PRO A 1 82 ? 5.206 14.589 -27.428 1.00 39.75 82 PRO A N 1
ATOM 613 C CA . PRO A 1 82 ? 5.174 13.920 -28.721 1.00 39.75 82 PRO A CA 1
ATOM 614 C C . PRO A 1 82 ? 6.500 14.185 -29.445 1.00 39.75 82 PRO A C 1
ATOM 616 O O . PRO A 1 82 ? 6.733 15.288 -29.931 1.00 39.75 82 PRO A O 1
ATOM 619 N N . GLY A 1 83 ? 7.384 13.189 -29.472 1.00 42.91 83 GLY A N 1
ATOM 620 C CA . GLY A 1 83 ? 8.688 13.289 -30.120 1.00 42.91 83 GLY A CA 1
ATOM 621 C C . GLY A 1 83 ? 9.689 12.277 -29.570 1.00 42.91 83 GLY A C 1
ATOM 622 O O . GLY A 1 83 ? 10.015 12.294 -28.389 1.00 42.91 83 GLY A O 1
ATOM 623 N N . ASP A 1 84 ? 10.170 11.434 -30.477 1.00 38.12 84 ASP A N 1
ATOM 624 C CA . ASP A 1 84 ? 11.441 10.712 -30.435 1.00 38.12 84 ASP A CA 1
ATOM 625 C C . ASP A 1 84 ? 11.579 9.562 -29.416 1.00 38.12 84 ASP A C 1
ATOM 627 O O . ASP A 1 84 ? 11.960 9.726 -28.261 1.00 38.12 84 ASP A O 1
ATOM 631 N N . GLY A 1 85 ? 11.332 8.343 -29.915 1.00 37.91 85 GLY A N 1
ATOM 632 C CA . GLY A 1 85 ? 12.047 7.120 -29.519 1.00 37.91 85 GLY A CA 1
ATOM 633 C C . GLY A 1 85 ? 12.161 6.863 -28.016 1.00 37.91 85 GLY A C 1
ATOM 634 O O . GLY A 1 85 ? 13.239 6.958 -27.434 1.00 37.91 85 GLY A O 1
ATOM 635 N N . CYS A 1 86 ? 11.049 6.502 -27.383 1.00 33.84 86 CYS A N 1
ATOM 636 C CA . CYS A 1 86 ? 10.953 6.342 -25.936 1.00 33.84 86 CYS A CA 1
ATOM 637 C C . CYS A 1 86 ? 11.608 5.051 -25.439 1.00 33.84 86 CYS A C 1
ATOM 639 O O . CYS A 1 86 ? 10.939 4.065 -25.147 1.00 33.84 86 CYS A O 1
ATOM 641 N N . VAL A 1 87 ? 12.924 5.088 -25.264 1.00 40.69 87 VAL A N 1
ATOM 642 C CA . VAL A 1 87 ? 13.610 4.236 -24.293 1.00 40.69 87 VAL A CA 1
ATOM 643 C C . VAL A 1 87 ? 14.104 5.154 -23.182 1.00 40.69 87 VAL A C 1
ATOM 645 O O . VAL A 1 87 ? 15.253 5.586 -23.173 1.00 40.69 87 VAL A O 1
ATOM 648 N N . ARG A 1 88 ? 13.224 5.514 -22.239 1.00 51.78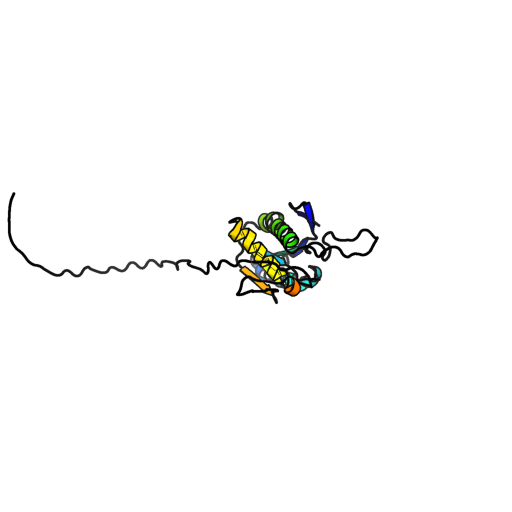 88 ARG A N 1
ATOM 649 C CA . ARG A 1 88 ? 13.712 5.981 -20.933 1.00 51.78 88 ARG A CA 1
ATOM 650 C C . ARG A 1 88 ? 14.071 4.753 -20.095 1.00 51.78 88 ARG A C 1
ATOM 652 O O . ARG A 1 88 ? 13.393 3.732 -20.219 1.00 51.78 88 ARG A O 1
ATOM 659 N N . PRO A 1 89 ? 15.119 4.832 -19.254 1.00 44.00 89 PRO A N 1
ATOM 660 C CA . PRO A 1 89 ? 15.428 3.765 -18.316 1.00 44.00 89 PRO A CA 1
ATOM 661 C C . PRO A 1 89 ? 14.176 3.536 -17.475 1.00 44.00 89 PRO A C 1
ATOM 663 O O . PRO A 1 89 ? 13.583 4.505 -16.993 1.00 44.00 89 PRO A O 1
ATOM 666 N N . PHE A 1 90 ? 13.748 2.277 -17.358 1.00 51.62 90 PHE A N 1
ATOM 667 C CA . PHE A 1 90 ? 12.716 1.853 -16.416 1.00 51.62 90 PHE A CA 1
ATOM 668 C C . PHE A 1 90 ? 12.821 2.686 -15.137 1.00 51.62 90 PHE A C 1
ATOM 670 O O . PHE A 1 90 ? 13.924 2.832 -14.600 1.00 51.62 90 PHE A O 1
ATOM 677 N N . ALA A 1 91 ? 11.703 3.257 -14.673 1.00 56.75 91 ALA A N 1
ATOM 678 C CA . ALA A 1 91 ? 11.661 3.907 -13.369 1.00 56.75 91 ALA A CA 1
ATOM 679 C C . ALA A 1 91 ? 12.329 2.960 -12.369 1.00 56.75 91 ALA A C 1
ATOM 681 O O . ALA A 1 91 ? 11.882 1.820 -12.215 1.00 56.75 91 ALA A O 1
ATOM 682 N N . SER A 1 92 ? 13.450 3.381 -11.775 1.00 70.56 92 SER A N 1
ATOM 683 C CA . SER A 1 92 ? 14.193 2.478 -10.905 1.00 70.56 92 SER A CA 1
ATOM 684 C C . SER A 1 92 ? 13.275 2.054 -9.762 1.00 70.56 92 SER A C 1
ATOM 686 O O . SER A 1 92 ? 12.443 2.839 -9.294 1.00 70.56 92 SER A O 1
ATOM 688 N N . HIS A 1 93 ? 13.400 0.807 -9.308 1.00 74.75 93 HIS A N 1
ATOM 689 C CA . HIS A 1 93 ? 12.626 0.352 -8.155 1.00 74.75 93 HIS A CA 1
ATOM 690 C C . HIS A 1 93 ? 12.825 1.287 -6.955 1.00 74.75 93 HIS A C 1
ATOM 692 O O . HIS A 1 93 ? 11.854 1.599 -6.279 1.00 74.75 93 HIS A O 1
ATOM 698 N N . GLU A 1 94 ? 14.032 1.833 -6.772 1.00 79.56 94 GLU A N 1
ATOM 699 C CA . GLU A 1 94 ? 14.328 2.830 -5.736 1.00 79.56 94 GLU A CA 1
ATOM 700 C C . GLU A 1 94 ? 13.459 4.088 -5.842 1.00 79.56 94 GLU A C 1
ATOM 702 O O . GLU A 1 94 ? 12.878 4.497 -4.843 1.00 79.56 94 GLU A O 1
ATOM 707 N N . SER A 1 95 ? 13.293 4.656 -7.042 1.00 82.25 95 SER A N 1
ATOM 708 C CA . SER A 1 95 ? 12.433 5.830 -7.241 1.00 82.25 95 SER A CA 1
ATOM 709 C C . SER A 1 95 ? 10.966 5.541 -6.926 1.00 82.25 95 SER A C 1
ATOM 711 O O . SER A 1 95 ? 10.312 6.364 -6.297 1.00 82.25 95 SER A O 1
ATOM 713 N N . ASN A 1 96 ? 10.465 4.362 -7.300 1.00 85.94 96 ASN A N 1
ATOM 714 C CA . ASN A 1 96 ? 9.107 3.954 -6.936 1.00 85.94 96 ASN A CA 1
ATOM 715 C C . ASN A 1 96 ? 8.949 3.730 -5.426 1.00 85.94 96 ASN A C 1
ATOM 717 O O . ASN A 1 96 ? 7.869 3.954 -4.887 1.00 85.94 96 ASN A O 1
ATOM 721 N N . ILE A 1 97 ? 10.007 3.309 -4.729 1.00 89.75 97 ILE A N 1
ATOM 722 C CA . ILE A 1 97 ? 9.984 3.174 -3.269 1.00 89.75 97 ILE A CA 1
ATOM 723 C C . ILE A 1 97 ? 9.998 4.547 -2.596 1.00 89.75 97 ILE A C 1
ATOM 725 O O . ILE A 1 97 ? 9.262 4.725 -1.629 1.00 89.75 97 ILE A O 1
ATOM 729 N N . ASP A 1 98 ? 10.785 5.506 -3.100 1.00 89.38 98 ASP A N 1
ATOM 730 C CA . ASP A 1 98 ? 10.758 6.898 -2.624 1.00 89.38 98 ASP A CA 1
ATOM 731 C C . ASP A 1 98 ? 9.336 7.464 -2.722 1.00 89.38 98 ASP A C 1
ATOM 733 O O . ASP A 1 98 ? 8.797 7.988 -1.748 1.00 89.38 98 ASP A O 1
ATOM 737 N N . ASP A 1 99 ? 8.691 7.282 -3.875 1.00 91.25 99 ASP A N 1
ATOM 738 C CA . ASP A 1 99 ? 7.344 7.799 -4.093 1.00 91.25 99 ASP A CA 1
ATOM 739 C C . ASP A 1 99 ? 6.301 7.080 -3.233 1.00 91.25 99 ASP A C 1
ATOM 741 O O . ASP A 1 99 ? 5.458 7.734 -2.625 1.00 91.25 99 ASP A O 1
ATOM 745 N N . LEU A 1 100 ? 6.370 5.750 -3.102 1.00 93.56 100 LEU A N 1
ATOM 746 C CA . LEU A 1 100 ? 5.486 5.006 -2.197 1.00 93.56 100 LEU A CA 1
ATOM 747 C C . LEU A 1 100 ? 5.674 5.426 -0.736 1.00 93.56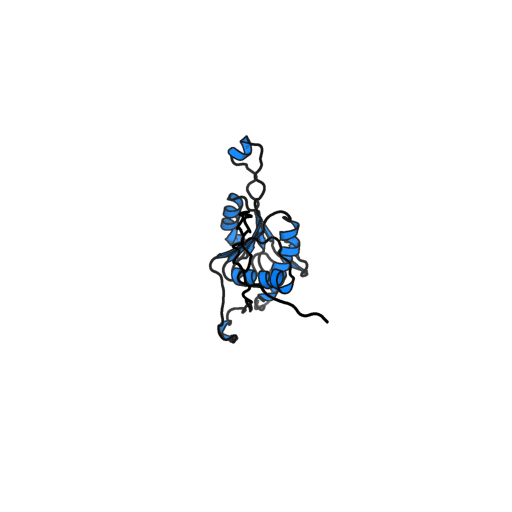 100 LEU A C 1
ATOM 749 O O . LEU A 1 100 ? 4.699 5.498 0.013 1.00 93.56 100 LEU A O 1
ATOM 753 N N . GLN A 1 101 ? 6.906 5.725 -0.324 1.00 93.25 101 GLN A N 1
ATOM 754 C CA . GLN A 1 101 ? 7.189 6.256 1.004 1.00 93.25 101 GLN A CA 1
ATOM 755 C C . GLN A 1 101 ? 6.515 7.615 1.204 1.00 93.25 101 GLN A C 1
ATOM 757 O O . GLN A 1 101 ? 5.847 7.806 2.220 1.00 93.25 101 GLN A O 1
ATOM 762 N N . SER A 1 102 ? 6.609 8.520 0.231 1.00 93.00 102 SER A N 1
ATOM 763 C CA . SER A 1 102 ? 5.894 9.795 0.283 1.00 93.00 102 SER A CA 1
ATOM 764 C C . SER A 1 102 ? 4.377 9.622 0.236 1.00 93.00 102 SER A C 1
ATOM 766 O O . SER A 1 102 ? 3.684 10.273 1.003 1.00 93.00 102 SER A O 1
ATOM 768 N N . VAL A 1 103 ? 3.828 8.689 -0.548 1.00 94.69 103 VAL A N 1
ATOM 769 C CA . VAL A 1 103 ? 2.387 8.368 -0.504 1.00 94.69 103 VAL A CA 1
ATOM 770 C C . VAL A 1 103 ? 1.969 7.938 0.903 1.00 94.69 103 VAL A C 1
ATOM 772 O O . VAL A 1 103 ? 0.926 8.366 1.400 1.00 94.69 103 VAL A O 1
ATOM 775 N N . VAL A 1 104 ? 2.776 7.120 1.583 1.00 93.88 104 VAL A N 1
ATOM 776 C CA . VAL A 1 104 ? 2.473 6.709 2.958 1.00 93.88 104 VAL A CA 1
ATOM 777 C C . VAL A 1 104 ? 2.485 7.898 3.918 1.00 93.88 104 VAL A C 1
ATOM 779 O O . VAL A 1 104 ? 1.551 8.054 4.706 1.00 93.88 104 VAL A O 1
ATOM 782 N N . LEU A 1 105 ? 3.534 8.719 3.865 1.00 91.88 105 LEU A N 1
ATOM 783 C CA . LEU A 1 105 ? 3.763 9.807 4.818 1.00 91.88 105 LEU A CA 1
ATOM 784 C C . LEU A 1 105 ? 2.861 11.020 4.575 1.00 91.88 105 LEU A C 1
ATOM 786 O O . LEU A 1 105 ? 2.350 11.593 5.534 1.00 91.88 105 LEU A O 1
ATOM 790 N N . ASP A 1 106 ? 2.639 11.373 3.313 1.00 92.38 106 ASP A N 1
ATOM 791 C CA . ASP A 1 106 ? 1.936 12.592 2.916 1.00 92.38 106 ASP A CA 1
ATOM 792 C C . ASP A 1 106 ? 0.422 12.365 2.796 1.00 92.38 106 ASP A C 1
ATOM 794 O O . ASP A 1 106 ? -0.354 13.306 2.954 1.00 92.38 106 ASP A O 1
ATOM 798 N N . LEU A 1 107 ? -0.019 11.127 2.525 1.00 92.62 107 LEU A N 1
ATOM 799 C CA . LEU A 1 107 ? -1.428 10.823 2.242 1.00 92.62 107 LEU A CA 1
ATOM 800 C C . LEU A 1 107 ? -2.016 9.755 3.157 1.00 92.62 107 LEU A C 1
ATOM 802 O O . LEU A 1 107 ? -3.003 10.022 3.839 1.00 92.62 107 LEU A O 1
ATOM 806 N N . VAL A 1 108 ? -1.440 8.552 3.197 1.00 93.25 108 VAL A N 1
ATOM 807 C CA . VAL A 1 108 ? -2.057 7.425 3.918 1.00 93.25 108 VAL A CA 1
ATOM 808 C C . VAL A 1 108 ? -2.179 7.733 5.407 1.00 93.25 108 VAL A C 1
ATOM 810 O O . VAL A 1 108 ? -3.292 7.753 5.931 1.00 93.25 108 VAL A O 1
ATOM 813 N N . VAL A 1 109 ? -1.059 8.045 6.066 1.00 91.75 109 VAL A N 1
ATOM 814 C CA . VAL A 1 109 ? -1.027 8.296 7.512 1.00 91.75 109 VAL A CA 1
ATOM 815 C C . VAL A 1 109 ? -1.871 9.512 7.909 1.00 91.75 109 VAL A C 1
ATOM 817 O O . VAL A 1 109 ? -2.684 9.370 8.826 1.00 91.75 109 VAL A O 1
ATOM 820 N N . PRO A 1 110 ? -1.765 10.680 7.243 1.00 91.81 110 PRO A N 1
ATOM 821 C CA . PRO A 1 110 ? -2.586 11.837 7.594 1.00 91.81 110 PRO A CA 1
ATOM 822 C C . PRO A 1 110 ? -4.081 11.630 7.327 1.00 91.81 110 PRO A C 1
ATOM 824 O O . PRO A 1 110 ? -4.909 12.200 8.035 1.00 91.81 110 PRO A O 1
ATOM 827 N N . SER A 1 111 ? -4.449 10.814 6.332 1.00 90.12 111 SER A N 1
ATOM 828 C CA . SER A 1 111 ? -5.856 10.594 5.966 1.00 90.12 111 SER A CA 1
ATOM 829 C C . SER A 1 111 ? -6.615 9.654 6.906 1.00 90.12 111 SER A C 1
ATOM 831 O O . SER A 1 111 ? -7.848 9.649 6.892 1.00 90.12 111 SER A O 1
ATOM 833 N N . ALA A 1 112 ? -5.904 8.842 7.693 1.00 88.50 112 ALA A N 1
ATOM 834 C CA . ALA A 1 112 ? -6.494 7.823 8.556 1.00 88.50 112 ALA A CA 1
ATOM 835 C C . ALA A 1 112 ? -5.655 7.543 9.826 1.00 88.50 112 ALA A C 1
ATOM 837 O O . ALA A 1 112 ? -5.369 6.388 10.136 1.00 88.50 112 ALA A O 1
ATOM 838 N N . PRO A 1 113 ? -5.288 8.566 10.622 1.00 88.12 113 PRO A N 1
ATOM 839 C CA . PRO A 1 113 ? -4.287 8.439 11.687 1.00 88.12 113 PRO A CA 1
ATOM 840 C C . PRO A 1 113 ? -4.702 7.527 12.851 1.00 88.12 113 PRO A C 1
ATOM 842 O O . PRO A 1 113 ? -3.861 7.155 13.665 1.00 88.12 113 PRO A O 1
ATOM 845 N N . SER A 1 114 ? -5.987 7.197 12.978 1.00 88.12 114 SER A N 1
ATOM 846 C CA . SER A 1 114 ? -6.528 6.318 14.021 1.00 88.12 114 SER A CA 1
ATOM 847 C C . SER A 1 114 ? -6.909 4.925 13.516 1.00 88.12 114 SER A C 1
ATOM 849 O O . SER A 1 114 ? -7.335 4.092 14.320 1.00 88.12 114 SER A O 1
ATOM 851 N N . LEU A 1 115 ? -6.796 4.668 12.209 1.00 89.88 115 LEU A N 1
ATOM 852 C CA . LEU A 1 115 ? -7.180 3.396 11.613 1.00 89.88 115 LEU A CA 1
ATOM 853 C C . LEU A 1 115 ? -5.959 2.495 11.414 1.00 89.88 115 LEU A C 1
ATOM 855 O O . LEU A 1 115 ? -4.903 2.963 10.994 1.00 89.88 115 LEU A O 1
ATOM 859 N N . PRO A 1 116 ? -6.100 1.174 11.626 1.00 91.50 116 PRO A N 1
ATOM 860 C CA . PRO A 1 116 ? -5.048 0.246 11.246 1.00 91.50 116 PRO A CA 1
ATOM 861 C C . PRO A 1 116 ? -4.795 0.309 9.734 1.00 91.50 116 PRO A C 1
ATOM 863 O O . PRO A 1 116 ? -5.734 0.268 8.931 1.00 91.50 116 PRO A O 1
ATOM 866 N N . HIS A 1 117 ? -3.518 0.347 9.358 1.00 92.19 117 HIS A N 1
ATOM 867 C CA . HIS A 1 117 ? -3.094 0.333 7.963 1.00 92.19 117 HIS A CA 1
ATOM 868 C C . HIS A 1 117 ? -2.740 -1.084 7.508 1.00 92.19 117 HIS A C 1
ATOM 870 O O . HIS A 1 117 ? -2.241 -1.913 8.274 1.00 92.19 117 HIS A O 1
ATOM 876 N N . PHE A 1 118 ? -2.952 -1.362 6.232 1.00 94.25 118 PHE A N 1
ATOM 877 C CA . PHE A 1 118 ? -2.633 -2.629 5.585 1.00 94.25 118 PHE A CA 1
ATOM 878 C C . PHE A 1 118 ? -1.987 -2.346 4.234 1.00 94.25 118 PHE A C 1
ATOM 880 O O . PHE A 1 118 ? -2.245 -1.303 3.640 1.00 94.25 118 PHE A O 1
ATOM 887 N N . ILE A 1 119 ? -1.179 -3.272 3.725 1.00 95.75 119 ILE A N 1
ATOM 888 C CA . ILE A 1 119 ? -0.677 -3.203 2.347 1.00 95.75 119 ILE A CA 1
ATOM 889 C C . ILE A 1 119 ? -1.184 -4.422 1.583 1.00 95.75 119 ILE A C 1
ATOM 891 O O . ILE A 1 119 ? -1.080 -5.541 2.077 1.00 95.75 119 ILE A O 1
ATOM 895 N N . TYR A 1 120 ? -1.706 -4.213 0.379 1.00 97.25 120 TYR A N 1
ATOM 896 C CA . TYR A 1 120 ? -1.944 -5.256 -0.612 1.00 97.25 120 TYR A CA 1
ATOM 897 C C . TYR A 1 120 ? -0.985 -5.032 -1.777 1.00 97.25 120 TYR A C 1
ATOM 899 O O . TYR A 1 120 ? -1.028 -3.986 -2.419 1.00 97.25 120 TYR A O 1
ATOM 907 N N . ALA A 1 121 ? -0.124 -6.002 -2.054 1.00 96.31 121 ALA A N 1
ATOM 908 C CA . ALA A 1 121 ? 0.956 -5.854 -3.015 1.00 96.31 121 ALA A CA 1
ATOM 909 C C . ALA A 1 121 ? 0.977 -7.020 -4.010 1.00 96.31 121 ALA A C 1
ATOM 911 O O . ALA A 1 121 ? 1.072 -8.182 -3.604 1.00 96.31 121 ALA A O 1
ATOM 912 N N . HIS A 1 122 ? 0.904 -6.717 -5.308 1.00 95.12 122 HIS A N 1
ATOM 913 C CA . HIS A 1 122 ? 0.896 -7.725 -6.371 1.00 95.12 122 HIS A CA 1
ATOM 914 C C . HIS A 1 122 ? 2.212 -7.760 -7.154 1.00 95.12 122 HIS A C 1
ATOM 916 O O . HIS A 1 122 ? 2.717 -6.708 -7.536 1.00 95.12 122 HIS A O 1
ATOM 922 N N . SER A 1 123 ? 2.752 -8.951 -7.445 1.00 92.19 123 SER A N 1
ATOM 923 C CA . SER A 1 123 ? 3.935 -9.123 -8.311 1.00 92.19 123 SER A CA 1
ATOM 924 C C . SER A 1 123 ? 5.095 -8.190 -7.924 1.00 92.19 123 SER A C 1
ATOM 926 O O . SER A 1 123 ? 5.556 -8.251 -6.780 1.00 92.19 123 SER A O 1
ATOM 928 N N . MET A 1 124 ? 5.556 -7.312 -8.825 1.00 90.12 124 MET A N 1
ATOM 929 C CA . MET A 1 124 ? 6.565 -6.271 -8.559 1.00 90.12 124 MET A CA 1
ATOM 930 C C . MET A 1 124 ? 6.234 -5.411 -7.335 1.00 90.12 124 MET A C 1
ATOM 932 O O . MET A 1 124 ? 7.129 -5.091 -6.553 1.00 90.12 124 MET A O 1
ATOM 936 N N . GLY A 1 125 ? 4.958 -5.088 -7.121 1.00 90.75 125 GLY A N 1
ATOM 937 C CA . GLY A 1 125 ? 4.495 -4.361 -5.946 1.00 90.75 125 GLY A CA 1
ATOM 938 C C . GLY A 1 125 ? 4.869 -5.057 -4.640 1.00 90.75 125 GLY A C 1
ATOM 939 O O . GLY A 1 125 ? 5.101 -4.385 -3.641 1.00 90.75 125 GLY A O 1
ATOM 940 N N . GLY A 1 126 ? 5.005 -6.389 -4.644 1.00 90.62 126 GLY A N 1
ATOM 941 C CA . GLY A 1 126 ? 5.503 -7.157 -3.504 1.00 90.62 126 GLY A CA 1
ATOM 942 C C . GLY A 1 126 ? 6.936 -6.785 -3.128 1.00 90.62 126 GLY A C 1
ATOM 943 O O . GLY A 1 126 ? 7.209 -6.505 -1.961 1.00 90.62 126 GLY A O 1
ATOM 944 N N . ALA A 1 127 ? 7.835 -6.709 -4.113 1.00 88.75 127 ALA A N 1
ATOM 945 C CA . ALA A 1 127 ? 9.202 -6.241 -3.899 1.00 88.75 127 ALA A CA 1
ATOM 946 C C . ALA A 1 127 ? 9.193 -4.815 -3.325 1.00 88.75 127 ALA A C 1
ATOM 948 O O . ALA A 1 127 ? 9.780 -4.564 -2.270 1.00 88.75 127 ALA A O 1
ATOM 949 N N . LEU A 1 128 ? 8.465 -3.903 -3.979 1.00 90.50 128 LEU A N 1
ATOM 950 C CA . LEU A 1 128 ? 8.376 -2.498 -3.574 1.00 90.50 128 LEU A CA 1
ATOM 951 C C . LEU A 1 128 ? 7.859 -2.340 -2.139 1.00 90.50 128 LEU A C 1
ATOM 953 O O . LEU A 1 128 ? 8.476 -1.639 -1.341 1.00 90.50 128 LEU A O 1
ATOM 957 N N . ALA A 1 129 ? 6.775 -3.036 -1.785 1.00 92.31 129 ALA A N 1
ATOM 958 C CA . ALA A 1 129 ? 6.204 -3.023 -0.440 1.00 92.31 129 ALA A CA 1
ATOM 959 C C . ALA A 1 129 ? 7.196 -3.535 0.610 1.00 92.31 129 ALA A C 1
ATOM 961 O O . ALA A 1 129 ? 7.258 -3.013 1.722 1.00 92.31 129 ALA A O 1
ATOM 962 N N . LEU A 1 130 ? 7.999 -4.539 0.264 1.00 89.81 130 LEU A N 1
ATOM 963 C CA . LEU A 1 130 ? 8.965 -5.105 1.188 1.00 89.81 130 LEU A CA 1
ATOM 964 C C . LEU A 1 130 ? 10.147 -4.154 1.454 1.00 89.81 130 LEU A C 1
ATOM 966 O O . LEU A 1 130 ? 10.544 -3.995 2.608 1.00 89.81 130 LEU A O 1
ATOM 970 N N . ALA A 1 131 ? 10.673 -3.463 0.437 1.00 88.00 131 ALA A N 1
ATOM 971 C CA . ALA A 1 131 ? 11.688 -2.428 0.672 1.00 88.00 131 ALA A CA 1
ATOM 972 C C . ALA A 1 131 ? 11.123 -1.165 1.321 1.00 88.00 131 ALA A C 1
ATOM 974 O O . ALA A 1 131 ? 11.812 -0.539 2.125 1.00 88.00 131 ALA A O 1
ATOM 975 N N . LEU A 1 132 ? 9.872 -0.810 1.028 1.00 89.62 132 LEU A N 1
ATOM 976 C CA . LEU A 1 132 ? 9.168 0.248 1.743 1.00 89.62 132 LEU A CA 1
ATOM 977 C C . LEU A 1 132 ? 9.130 -0.055 3.247 1.00 89.62 132 LEU A C 1
ATOM 979 O O . LEU A 1 132 ? 9.469 0.808 4.054 1.00 89.62 132 LEU A O 1
ATOM 983 N N . LEU A 1 133 ? 8.788 -1.291 3.629 1.00 87.44 133 LEU A N 1
ATOM 984 C CA . LEU A 1 133 ? 8.824 -1.721 5.027 1.00 87.44 133 LEU A CA 1
ATOM 985 C C . LEU A 1 133 ? 10.234 -1.649 5.627 1.00 87.44 133 LEU A C 1
ATOM 987 O O . LEU A 1 133 ? 10.373 -1.151 6.739 1.00 87.44 133 LEU A O 1
ATOM 991 N N . ASP A 1 134 ? 11.282 -2.092 4.922 1.00 84.88 134 ASP A N 1
ATOM 992 C CA . ASP A 1 134 ? 12.669 -1.944 5.404 1.00 84.88 134 ASP A CA 1
ATOM 993 C C . ASP A 1 134 ? 13.002 -0.477 5.702 1.00 84.88 134 ASP A C 1
ATOM 995 O O . ASP A 1 134 ? 13.504 -0.144 6.775 1.00 84.88 134 ASP A O 1
ATOM 999 N N . ARG A 1 135 ? 12.649 0.432 4.792 1.00 83.88 135 ARG A N 1
ATOM 1000 C CA . ARG A 1 135 ? 12.918 1.859 4.975 1.00 83.88 135 ARG A CA 1
ATOM 1001 C C . ARG A 1 135 ? 12.146 2.464 6.139 1.00 83.88 135 ARG A C 1
ATOM 1003 O O . ARG A 1 135 ? 12.762 3.112 6.980 1.00 83.88 135 ARG A O 1
ATOM 1010 N N . LEU A 1 136 ? 10.834 2.240 6.201 1.00 82.69 136 LEU A N 1
ATOM 1011 C CA . LEU A 1 136 ? 9.978 2.814 7.241 1.00 82.69 136 LEU A CA 1
ATOM 1012 C C . LEU A 1 136 ? 10.306 2.237 8.626 1.00 82.69 136 LEU A C 1
ATOM 1014 O O . LEU A 1 136 ? 10.417 2.951 9.615 1.00 82.69 136 LEU A O 1
ATOM 1018 N N . VAL A 1 137 ? 10.490 0.925 8.709 1.00 77.00 137 VAL A N 1
ATOM 1019 C CA . VAL A 1 137 ? 10.537 0.227 9.995 1.00 77.00 137 VAL A CA 1
ATOM 1020 C C . VAL A 1 137 ? 11.960 0.078 10.490 1.00 77.00 137 VAL A C 1
ATOM 1022 O O . VAL A 1 137 ? 12.257 0.400 11.638 1.00 77.00 137 VAL A O 1
ATOM 1025 N N . VAL A 1 138 ? 12.834 -0.457 9.639 1.00 71.25 138 VAL A N 1
ATOM 1026 C CA . VAL A 1 138 ? 14.188 -0.840 10.044 1.00 71.25 138 VAL A CA 1
ATOM 1027 C C . VAL A 1 138 ? 15.090 0.386 10.058 1.00 71.25 138 VAL A C 1
ATOM 1029 O O . VAL A 1 138 ? 15.887 0.542 10.979 1.00 71.25 138 VAL A O 1
ATOM 1032 N N . ARG A 1 139 ? 14.961 1.267 9.058 1.00 68.69 139 ARG A N 1
ATOM 1033 C CA . ARG A 1 139 ? 15.879 2.403 8.890 1.00 68.69 139 ARG A CA 1
ATOM 1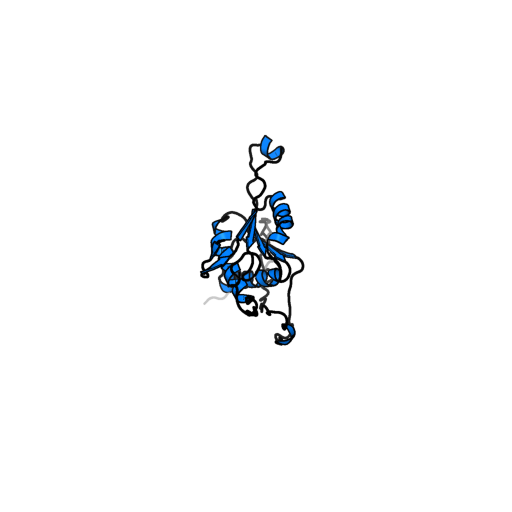034 C C . ARG A 1 139 ? 15.403 3.694 9.540 1.00 68.69 139 ARG A C 1
ATOM 1036 O O . ARG A 1 139 ? 16.240 4.406 10.083 1.00 68.69 139 ARG A O 1
ATOM 1043 N N . SER A 1 140 ? 14.108 4.008 9.492 1.00 71.56 140 SER A N 1
ATOM 1044 C CA . SER A 1 140 ? 13.579 5.247 10.085 1.00 71.56 140 SER A CA 1
ATOM 1045 C C . SER A 1 140 ? 12.859 5.058 11.424 1.00 71.56 140 SER A C 1
ATOM 1047 O O . SER A 1 140 ? 12.457 6.053 12.022 1.00 71.56 140 SER A O 1
ATOM 1049 N N . ALA A 1 141 ? 12.722 3.819 11.920 1.00 72.69 141 ALA A N 1
ATOM 1050 C CA . ALA A 1 141 ? 12.018 3.485 13.168 1.00 72.69 141 ALA A CA 1
ATOM 1051 C C . ALA A 1 141 ? 10.580 4.044 13.246 1.00 72.69 141 ALA A C 1
ATOM 1053 O O . ALA A 1 141 ? 10.024 4.233 14.329 1.00 72.69 141 ALA A O 1
ATOM 1054 N N . PHE A 1 142 ? 9.962 4.293 12.093 1.00 75.38 142 PHE A N 1
ATOM 1055 C CA . PHE A 1 142 ? 8.615 4.814 11.963 1.00 75.38 142 PHE A CA 1
ATOM 1056 C C . PHE A 1 142 ? 7.669 3.672 11.579 1.00 75.38 142 PHE A C 1
ATOM 1058 O O . PHE A 1 142 ? 7.701 3.162 10.461 1.00 75.38 142 PHE A O 1
ATOM 1065 N N . TRP A 1 143 ? 6.806 3.257 12.510 1.00 70.56 143 TRP A N 1
ATOM 1066 C CA . TRP A 1 143 ? 5.790 2.230 12.256 1.00 70.56 143 TRP A CA 1
ATOM 1067 C C . TRP A 1 143 ? 4.405 2.873 12.081 1.00 70.56 143 TRP A C 1
ATOM 1069 O O . TRP A 1 143 ? 3.716 3.115 13.077 1.00 70.56 143 TRP A O 1
ATOM 1079 N N . PRO A 1 144 ? 3.948 3.147 10.846 1.00 65.06 144 PRO A N 1
ATOM 1080 C CA . PRO A 1 144 ? 2.657 3.788 10.612 1.00 65.06 144 PRO A CA 1
ATOM 1081 C C . PRO A 1 144 ? 1.510 2.788 10.737 1.00 65.06 144 PRO A C 1
ATOM 1083 O O . PRO A 1 144 ? 0.878 2.442 9.750 1.00 65.06 144 PRO A O 1
ATOM 1086 N N . GLN A 1 145 ? 1.249 2.286 11.945 1.00 70.94 145 GLN A N 1
ATOM 1087 C CA . GLN A 1 145 ? 0.101 1.423 12.273 1.00 70.94 145 GLN A CA 1
ATOM 1088 C C . GLN A 1 145 ? -0.153 0.246 11.304 1.00 70.94 145 GLN A C 1
ATOM 1090 O O . GLN A 1 145 ? -1.253 -0.313 11.302 1.00 70.94 145 GLN A O 1
ATOM 1095 N N . PHE A 1 146 ? 0.839 -0.164 10.499 1.00 82.50 146 PHE A N 1
ATOM 1096 C CA . PHE A 1 146 ? 0.684 -1.282 9.581 1.00 82.50 146 PHE A CA 1
ATOM 1097 C C . PHE A 1 146 ? 0.446 -2.538 10.415 1.00 82.50 146 PHE A C 1
ATOM 1099 O O . PHE A 1 146 ? 1.227 -2.872 11.301 1.00 82.50 146 PHE A O 1
ATOM 1106 N N . ARG A 1 147 ? -0.673 -3.220 10.191 1.00 85.06 147 ARG A N 1
ATOM 1107 C CA . ARG A 1 147 ? -1.006 -4.471 10.882 1.00 85.06 147 ARG A CA 1
ATOM 1108 C C . ARG A 1 147 ? -0.535 -5.675 10.087 1.00 85.06 147 ARG A C 1
ATOM 1110 O O . ARG A 1 147 ? -0.151 -6.686 10.669 1.00 85.06 147 ARG A O 1
ATOM 1117 N N . THR A 1 148 ? -0.611 -5.597 8.762 1.00 89.00 148 THR A N 1
ATOM 1118 C CA . THR A 1 148 ? -0.321 -6.725 7.874 1.00 89.00 148 THR A CA 1
ATOM 1119 C C . THR A 1 148 ? 0.036 -6.232 6.476 1.00 89.00 148 THR A C 1
ATOM 1121 O O . THR A 1 148 ? -0.477 -5.211 6.016 1.00 89.00 148 THR A O 1
ATOM 1124 N N . VAL A 1 149 ? 0.878 -7.004 5.790 1.00 91.44 149 VAL A N 1
ATOM 1125 C CA . VAL A 1 149 ? 1.110 -6.893 4.348 1.00 91.44 149 VAL A CA 1
ATOM 1126 C C . VAL A 1 149 ? 0.683 -8.195 3.687 1.00 91.44 149 VAL A C 1
ATOM 1128 O O . VAL A 1 149 ? 1.116 -9.273 4.088 1.00 91.44 149 VAL A O 1
ATOM 1131 N N . HIS A 1 150 ? -0.195 -8.088 2.699 1.00 94.06 150 HIS A N 1
ATOM 1132 C CA . HIS A 1 150 ? -0.669 -9.191 1.886 1.00 94.06 150 HIS A CA 1
ATOM 1133 C C . HIS A 1 150 ? 0.041 -9.179 0.535 1.00 94.06 150 HIS A C 1
ATOM 1135 O O . HIS A 1 150 ? -0.012 -8.190 -0.197 1.00 94.06 150 HIS A O 1
ATOM 1141 N N . PHE A 1 151 ? 0.670 -10.301 0.198 1.00 94.19 151 PHE A N 1
ATOM 1142 C CA . PHE A 1 151 ? 1.367 -10.496 -1.065 1.00 94.19 151 PHE A CA 1
ATOM 1143 C C . PHE A 1 151 ? 0.552 -11.396 -1.991 1.00 94.19 151 PHE A C 1
ATOM 1145 O O . PHE A 1 151 ? 0.256 -12.540 -1.653 1.00 94.19 151 PHE A O 1
ATOM 1152 N N . SER A 1 152 ? 0.229 -10.887 -3.176 1.00 92.38 152 SER A N 1
ATOM 1153 C CA . SER A 1 152 ? -0.492 -11.607 -4.225 1.00 92.38 152 SER A CA 1
ATOM 1154 C C . SER A 1 152 ? 0.465 -11.908 -5.375 1.00 92.38 152 SER A C 1
ATOM 1156 O O . SER A 1 152 ? 0.862 -10.996 -6.095 1.00 92.38 152 SER A O 1
ATOM 1158 N N . GLY A 1 153 ? 0.886 -13.169 -5.516 1.00 90.56 153 GLY A N 1
ATOM 1159 C CA . GLY A 1 153 ? 1.882 -13.584 -6.515 1.00 90.56 153 GLY A CA 1
ATOM 1160 C C . GLY A 1 153 ? 3.141 -12.706 -6.517 1.00 90.56 153 GLY A C 1
ATOM 1161 O O . GLY A 1 153 ? 3.418 -12.099 -7.547 1.00 90.56 153 GLY A O 1
ATOM 1162 N N . PRO A 1 154 ? 3.851 -12.547 -5.381 1.00 89.31 154 PRO A N 1
ATOM 1163 C CA . PRO A 1 154 ? 4.912 -11.553 -5.252 1.00 89.31 154 PRO A CA 1
ATOM 1164 C C . PRO A 1 154 ? 6.145 -11.883 -6.096 1.00 89.31 154 PRO A C 1
ATOM 1166 O O . PRO A 1 154 ? 6.562 -13.035 -6.197 1.00 89.31 154 PRO A O 1
ATOM 1169 N N . MET A 1 155 ? 6.783 -10.839 -6.619 1.00 83.88 155 MET A N 1
ATOM 1170 C CA . MET A 1 155 ? 8.100 -10.924 -7.236 1.00 83.88 155 MET A CA 1
ATOM 1171 C C . MET A 1 155 ? 9.167 -10.788 -6.150 1.00 83.88 155 MET A C 1
ATOM 1173 O O . MET A 1 155 ? 9.440 -9.688 -5.674 1.00 83.88 155 MET A O 1
ATOM 1177 N N . PHE A 1 156 ? 9.782 -11.903 -5.769 1.00 80.12 156 PHE A N 1
ATOM 1178 C CA . PHE A 1 156 ? 10.938 -11.923 -4.878 1.00 80.12 156 PHE A CA 1
ATOM 1179 C C . PHE A 1 156 ? 12.079 -12.696 -5.523 1.00 80.12 156 PHE A C 1
ATOM 1181 O O . PHE A 1 156 ? 11.859 -13.698 -6.197 1.00 80.12 156 PHE A O 1
ATOM 1188 N N . SER A 1 157 ? 13.303 -12.243 -5.275 1.00 68.50 157 SER A N 1
ATOM 1189 C CA . SER A 1 157 ? 14.509 -12.998 -5.586 1.00 68.50 157 SER A CA 1
ATOM 1190 C C . SER A 1 157 ? 15.351 -13.097 -4.324 1.00 68.50 157 SER A C 1
ATOM 1192 O O . SER A 1 157 ? 15.552 -12.107 -3.618 1.00 68.50 157 SER A O 1
ATOM 1194 N N . PHE A 1 158 ? 15.813 -14.306 -4.026 1.00 69.44 158 PHE A N 1
ATOM 1195 C CA . PHE A 1 158 ? 16.653 -14.603 -2.875 1.00 69.44 158 PHE A CA 1
ATOM 1196 C C . PHE A 1 158 ? 17.978 -15.164 -3.390 1.00 69.44 158 PHE A C 1
ATOM 1198 O O . PHE A 1 158 ? 17.978 -16.074 -4.213 1.00 69.44 158 PHE A O 1
ATOM 1205 N N . SER A 1 159 ? 19.104 -14.656 -2.888 1.00 60.34 159 SER A N 1
ATOM 1206 C CA . SER A 1 159 ? 20.421 -15.262 -3.116 1.00 60.34 159 SER A CA 1
ATOM 1207 C C . SER A 1 159 ? 20.977 -15.725 -1.782 1.00 60.34 159 SER A C 1
ATOM 1209 O O . SER A 1 159 ? 21.163 -14.923 -0.867 1.00 60.34 159 SER A O 1
ATOM 1211 N N . ALA A 1 160 ? 21.250 -17.025 -1.684 1.00 49.22 160 ALA A N 1
ATOM 1212 C CA . ALA A 1 160 ? 21.853 -17.634 -0.502 1.00 49.22 160 ALA A CA 1
ATOM 1213 C C . ALA A 1 160 ? 23.326 -17.223 -0.313 1.00 49.22 160 ALA A C 1
ATOM 1215 O O . ALA A 1 160 ? 23.826 -17.240 0.807 1.00 49.22 160 ALA A O 1
ATOM 1216 N N . ASN A 1 161 ? 24.001 -16.802 -1.390 1.00 53.72 161 ASN A N 1
ATOM 1217 C CA . ASN A 1 161 ? 25.443 -16.533 -1.396 1.00 53.72 161 ASN A CA 1
ATOM 1218 C C . ASN A 1 161 ? 25.782 -15.037 -1.482 1.00 53.72 161 ASN A C 1
ATOM 1220 O O . ASN A 1 161 ? 26.950 -14.669 -1.578 1.00 53.72 161 ASN A O 1
ATOM 1224 N N . GLY A 1 162 ? 24.777 -14.156 -1.473 1.00 50.41 162 GLY A N 1
ATOM 1225 C CA . GLY A 1 162 ? 24.965 -12.702 -1.510 1.00 50.41 162 GLY A CA 1
ATOM 1226 C C . GLY A 1 162 ? 25.511 -12.140 -2.830 1.00 50.41 162 GLY A C 1
ATOM 1227 O O . GLY A 1 162 ? 25.575 -10.919 -2.976 1.00 50.41 162 GLY A O 1
ATOM 1228 N N . THR A 1 163 ? 25.869 -12.987 -3.796 1.00 41.22 163 THR A N 1
ATOM 1229 C CA . THR A 1 163 ? 26.235 -12.590 -5.156 1.00 41.22 163 THR A CA 1
ATOM 1230 C C . THR A 1 163 ? 25.008 -12.671 -6.063 1.00 41.22 163 THR A C 1
ATOM 1232 O O . THR A 1 163 ? 24.245 -13.636 -6.029 1.00 41.22 163 THR A O 1
ATOM 1235 N N . PHE A 1 164 ? 24.799 -11.610 -6.836 1.00 47.38 164 PHE A N 1
ATOM 1236 C CA . PHE A 1 164 ? 23.777 -11.484 -7.874 1.00 47.38 164 PHE A CA 1
ATOM 1237 C C . PHE A 1 164 ? 24.484 -10.946 -9.122 1.00 47.38 164 PHE A C 1
ATOM 1239 O O . PHE A 1 164 ? 25.276 -10.006 -8.989 1.00 47.38 164 PHE A O 1
ATOM 1246 N N . SER A 1 165 ? 24.230 -11.527 -10.298 1.00 40.72 165 SER A N 1
ATOM 1247 C CA . SER A 1 165 ? 24.758 -11.011 -11.568 1.00 40.72 165 SER A CA 1
ATOM 1248 C C . SER A 1 165 ? 23.827 -9.938 -12.136 1.00 40.72 165 SER A C 1
ATOM 1250 O O . SER A 1 165 ? 22.628 -9.943 -11.870 1.00 40.72 165 SER A O 1
ATOM 1252 N N . ALA A 1 166 ? 24.363 -9.027 -12.952 1.00 39.88 166 ALA A N 1
ATOM 1253 C CA . ALA A 1 166 ? 23.549 -8.114 -13.758 1.00 39.88 166 ALA A CA 1
ATOM 1254 C C . ALA A 1 166 ? 22.627 -8.872 -14.741 1.00 39.88 166 ALA A C 1
ATOM 1256 O O . ALA A 1 166 ? 21.553 -8.376 -15.078 1.00 39.88 166 ALA A O 1
ATOM 1257 N N . ASP A 1 167 ? 23.010 -10.094 -15.130 1.00 42.34 167 ASP A N 1
ATOM 1258 C CA . ASP A 1 167 ? 22.274 -10.940 -16.078 1.00 42.34 167 ASP A CA 1
ATOM 1259 C C . ASP A 1 167 ? 21.028 -11.608 -15.477 1.00 42.34 167 ASP A C 1
ATOM 1261 O O . ASP A 1 167 ? 20.087 -11.909 -16.207 1.00 42.34 167 ASP A O 1
ATOM 1265 N N . ASP A 1 168 ? 20.945 -11.739 -14.148 1.00 47.22 168 ASP A N 1
ATOM 1266 C CA . ASP A 1 168 ? 19.730 -12.215 -13.464 1.00 47.22 168 ASP A CA 1
ATOM 1267 C C . ASP A 1 168 ? 18.572 -11.188 -13.568 1.00 47.22 168 ASP A C 1
ATOM 1269 O O . ASP A 1 168 ? 17.442 -11.463 -13.161 1.00 47.22 168 ASP A O 1
ATOM 1273 N N . PHE A 1 169 ? 18.855 -9.988 -14.104 1.00 41.94 169 PHE A N 1
ATOM 1274 C CA . PHE A 1 169 ? 18.004 -8.793 -14.079 1.00 41.94 169 PHE A CA 1
ATOM 1275 C C . PHE A 1 169 ? 17.850 -8.072 -15.424 1.00 41.94 169 PHE A C 1
ATOM 1277 O O . PHE A 1 169 ? 17.338 -6.948 -15.446 1.00 41.94 169 PHE A O 1
ATOM 1284 N N . ALA A 1 170 ? 18.231 -8.688 -16.547 1.00 40.31 170 ALA A N 1
ATOM 1285 C CA . ALA A 1 170 ? 18.206 -8.054 -17.873 1.00 40.31 170 ALA A CA 1
ATOM 1286 C C . ALA A 1 170 ? 16.809 -7.565 -18.352 1.00 40.31 170 ALA A C 1
ATOM 1288 O O . ALA A 1 170 ? 16.710 -6.936 -19.402 1.00 40.31 170 ALA A O 1
ATOM 1289 N N . GLY A 1 171 ? 15.735 -7.793 -17.580 1.00 39.88 171 GLY A N 1
ATOM 1290 C CA . GLY A 1 171 ? 14.380 -7.277 -17.824 1.00 39.88 171 GLY A CA 1
ATOM 1291 C C . GLY A 1 171 ? 13.914 -6.098 -16.951 1.00 39.88 171 GLY A C 1
ATOM 1292 O O . GLY A 1 171 ? 12.784 -5.659 -17.128 1.00 39.88 171 GLY A O 1
ATOM 1293 N N . GLY A 1 172 ? 14.729 -5.574 -16.024 1.00 36.12 172 GLY A N 1
ATOM 1294 C CA . GLY A 1 172 ? 14.362 -4.405 -15.208 1.00 36.12 172 GLY A CA 1
ATOM 1295 C C . GLY A 1 172 ? 14.420 -4.639 -13.697 1.00 36.12 172 GLY A C 1
ATOM 1296 O O . GLY A 1 172 ? 13.442 -5.029 -13.073 1.00 36.12 172 GLY A O 1
ATOM 1297 N N . GLY A 1 173 ? 15.573 -4.305 -13.108 1.00 37.62 173 GLY A N 1
ATOM 1298 C CA . GLY A 1 173 ? 15.732 -3.863 -11.719 1.00 37.62 173 GLY A CA 1
ATOM 1299 C C . GLY A 1 173 ? 15.708 -4.939 -10.624 1.00 37.62 173 GLY A C 1
ATOM 1300 O O . GLY A 1 173 ? 14.664 -5.382 -10.167 1.00 37.62 173 GLY A O 1
ATOM 1301 N N . SER A 1 174 ? 16.862 -5.260 -10.047 1.00 41.41 174 SER A N 1
ATOM 1302 C CA . SER A 1 174 ? 16.913 -5.975 -8.767 1.00 41.41 174 SER A CA 1
ATOM 1303 C C . SER A 1 174 ? 16.592 -5.039 -7.613 1.00 41.41 174 SER A C 1
ATOM 1305 O O . SER A 1 174 ? 17.316 -4.060 -7.421 1.00 41.41 174 SER A O 1
ATOM 1307 N N . LEU A 1 175 ? 15.585 -5.345 -6.801 1.00 43.56 175 LEU A N 1
ATOM 1308 C CA . LEU A 1 175 ? 15.450 -4.710 -5.497 1.00 43.56 175 LEU A CA 1
ATOM 1309 C C . LEU A 1 175 ? 16.198 -5.539 -4.451 1.00 43.56 175 LEU A C 1
ATOM 1311 O O . LEU A 1 175 ? 15.847 -6.687 -4.185 1.00 43.56 175 LEU A O 1
ATOM 1315 N N . LYS A 1 176 ? 17.268 -4.973 -3.887 1.00 48.88 176 LYS A N 1
ATOM 1316 C CA . LYS A 1 176 ? 18.131 -5.662 -2.921 1.00 48.88 176 LYS A CA 1
ATOM 1317 C C . LYS A 1 176 ? 17.599 -5.440 -1.512 1.00 48.88 176 LYS A C 1
ATOM 1319 O O . LYS A 1 176 ? 17.754 -4.356 -0.958 1.00 48.88 176 LYS A O 1
ATOM 1324 N N . LEU A 1 177 ? 17.037 -6.479 -0.906 1.00 41.53 177 LEU A N 1
ATOM 1325 C CA . LEU A 1 177 ? 16.612 -6.441 0.487 1.00 41.53 177 LEU A CA 1
ATOM 1326 C C . LEU A 1 177 ? 17.514 -7.329 1.346 1.00 41.53 177 LEU A C 1
ATOM 1328 O O . LEU A 1 177 ? 17.585 -8.540 1.143 1.00 41.53 177 LEU A O 1
ATOM 1332 N N . ARG A 1 178 ? 18.188 -6.741 2.338 1.00 40.12 178 ARG A N 1
ATOM 1333 C CA . ARG A 1 178 ? 18.819 -7.515 3.413 1.00 40.12 178 ARG A CA 1
ATOM 1334 C C . ARG A 1 178 ? 17.786 -7.723 4.511 1.00 40.12 178 ARG A C 1
ATOM 1336 O O . ARG A 1 178 ? 17.597 -6.852 5.351 1.00 40.12 178 ARG A O 1
ATOM 1343 N N . LEU A 1 179 ? 17.118 -8.874 4.504 1.00 35.59 179 LEU A N 1
ATOM 1344 C CA . LEU A 1 179 ? 16.206 -9.243 5.582 1.00 35.59 179 LEU A CA 1
ATOM 1345 C C . LEU A 1 179 ? 17.035 -9.633 6.820 1.00 35.59 179 LEU A C 1
ATOM 1347 O O . LEU A 1 179 ? 17.462 -10.776 6.963 1.00 35.59 179 LEU A O 1
ATOM 1351 N N . ALA A 1 180 ? 17.294 -8.685 7.720 1.00 30.56 180 ALA A N 1
ATOM 1352 C CA . ALA A 1 180 ? 17.753 -9.025 9.061 1.00 30.56 180 ALA A CA 1
ATOM 1353 C C . ALA A 1 180 ? 16.547 -9.582 9.827 1.00 30.56 180 ALA A C 1
ATOM 1355 O O . ALA A 1 180 ? 15.725 -8.837 10.357 1.00 30.56 180 ALA A O 1
ATOM 1356 N N . ALA A 1 181 ? 16.402 -10.905 9.821 1.00 27.61 181 ALA A N 1
ATOM 1357 C CA . ALA A 1 181 ? 15.344 -11.600 10.533 1.00 27.61 181 ALA A CA 1
ATOM 1358 C C . ALA A 1 181 ? 15.436 -11.313 12.044 1.00 27.61 181 ALA A C 1
ATOM 1360 O O . ALA A 1 181 ? 16.151 -11.987 12.778 1.00 27.61 181 ALA A O 1
ATOM 1361 N N . ARG A 1 182 ? 14.672 -10.335 12.536 1.00 28.17 182 ARG A N 1
ATOM 1362 C CA . ARG A 1 182 ? 14.174 -10.346 13.916 1.00 28.17 182 ARG A CA 1
ATOM 1363 C C . ARG A 1 182 ? 12.805 -11.012 13.904 1.00 28.17 182 ARG A C 1
ATOM 1365 O O . ARG A 1 182 ? 11.770 -10.363 14.014 1.00 28.17 182 ARG A O 1
ATOM 1372 N N . LEU A 1 183 ? 12.820 -12.328 13.710 1.00 27.31 183 LEU A N 1
ATOM 1373 C CA . LEU A 1 183 ? 11.662 -13.172 13.974 1.00 27.31 183 LEU A CA 1
ATOM 1374 C C . LEU A 1 183 ? 11.427 -13.147 15.491 1.00 27.31 183 LEU A C 1
ATOM 1376 O O . LEU A 1 183 ? 12.242 -13.656 16.248 1.00 27.31 183 LEU A O 1
ATOM 1380 N N . PHE A 1 184 ? 10.370 -12.446 15.901 1.00 26.98 184 PHE A N 1
ATOM 1381 C CA . PHE A 1 184 ? 9.691 -12.473 17.199 1.00 26.98 184 PHE A CA 1
ATOM 1382 C C . PHE A 1 184 ? 10.450 -13.038 18.416 1.00 26.98 184 PHE A C 1
ATOM 1384 O O . PHE A 1 184 ? 10.552 -14.245 18.608 1.00 26.98 184 PHE A O 1
ATOM 1391 N N . SER A 1 185 ? 10.748 -12.156 19.369 1.00 26.86 185 SER A N 1
ATOM 1392 C CA . SER A 1 185 ? 10.601 -12.485 20.790 1.00 26.86 185 SER A CA 1
ATOM 1393 C C . SER A 1 185 ? 9.677 -11.448 21.432 1.00 26.86 185 SER A C 1
ATOM 1395 O O . SER A 1 185 ? 10.135 -10.496 22.062 1.00 26.86 185 SER A O 1
ATOM 1397 N N . TRP A 1 186 ? 8.366 -11.585 21.222 1.00 24.64 186 TRP A N 1
ATOM 1398 C CA . TRP A 1 186 ? 7.391 -10.886 22.061 1.00 24.64 186 TRP A CA 1
ATOM 1399 C C . TRP A 1 186 ? 7.024 -11.825 23.215 1.00 24.64 186 TRP A C 1
ATOM 1401 O O . TRP A 1 186 ? 6.558 -12.933 22.941 1.00 24.64 186 TRP A O 1
ATOM 1411 N N . PRO A 1 187 ? 7.253 -11.452 24.487 1.00 34.59 187 PRO A N 1
ATOM 1412 C CA . PRO A 1 187 ? 6.877 -12.300 25.605 1.00 34.59 187 PRO A CA 1
ATOM 1413 C C . PRO A 1 187 ? 5.353 -12.400 25.666 1.00 34.59 187 PRO A C 1
ATOM 1415 O O . PRO A 1 187 ? 4.644 -11.390 25.669 1.00 34.59 187 PRO A O 1
ATOM 1418 N N . CYS A 1 188 ? 4.859 -13.635 25.681 1.00 28.72 188 CYS A N 1
ATOM 1419 C CA . CYS A 1 188 ? 3.464 -13.955 25.925 1.00 28.72 188 CYS A CA 1
ATOM 1420 C C . CYS A 1 188 ? 2.956 -13.220 27.171 1.00 28.72 188 CYS A C 1
ATOM 1422 O O . CYS A 1 188 ? 3.665 -13.106 28.172 1.00 28.72 188 CYS A O 1
ATOM 1424 N N . LEU A 1 189 ? 1.711 -12.745 27.085 1.00 31.77 189 LEU A N 1
ATOM 1425 C CA . LEU A 1 189 ? 0.911 -12.239 28.194 1.00 31.77 189 LEU A CA 1
ATOM 1426 C C . LEU A 1 189 ? 1.185 -13.044 29.475 1.00 31.77 189 LEU A C 1
ATOM 1428 O O . LEU A 1 189 ? 0.787 -14.203 29.591 1.00 31.77 189 LEU A O 1
ATOM 1432 N N . GLY A 1 190 ? 1.828 -12.402 30.450 1.00 28.62 190 GLY A N 1
ATOM 1433 C CA . GLY A 1 190 ? 1.888 -12.889 31.819 1.00 28.62 190 GLY A CA 1
ATOM 1434 C C . GLY A 1 190 ? 0.501 -12.800 32.443 1.00 28.62 190 GLY A C 1
ATOM 1435 O O . GLY A 1 190 ? 0.149 -11.792 33.055 1.00 28.62 190 GLY A O 1
ATOM 1436 N N . LEU A 1 191 ? -0.295 -13.854 32.276 1.00 28.38 191 LEU A N 1
ATOM 1437 C CA . LEU A 1 191 ? -1.428 -14.137 33.146 1.00 28.38 191 LEU A CA 1
ATOM 1438 C C . LEU A 1 191 ? -0.888 -14.247 34.574 1.00 28.38 191 LEU A C 1
ATOM 1440 O O . LEU A 1 191 ? -0.200 -15.203 34.929 1.00 28.38 191 LEU A O 1
ATOM 1444 N N . ARG A 1 192 ? -1.191 -13.234 35.391 1.00 37.62 192 ARG A N 1
ATOM 1445 C CA . ARG A 1 192 ? -1.034 -13.302 36.841 1.00 37.62 192 ARG A CA 1
ATOM 1446 C C . ARG A 1 192 ? -1.857 -14.483 37.339 1.00 37.62 192 ARG A C 1
ATOM 1448 O O . ARG A 1 192 ? -3.081 -14.411 37.371 1.00 37.62 192 ARG A O 1
ATOM 1455 N N . THR A 1 193 ? -1.184 -15.535 37.775 1.00 28.67 193 THR A N 1
ATOM 1456 C CA . THR A 1 193 ? -1.751 -16.471 38.741 1.00 28.67 193 THR A CA 1
ATOM 1457 C C . THR A 1 193 ? -0.865 -16.420 39.974 1.00 28.67 193 THR A C 1
ATOM 1459 O O . THR A 1 193 ? 0.277 -16.863 39.992 1.00 28.67 193 THR A O 1
ATOM 1462 N N . SER A 1 194 ? -1.392 -15.749 40.996 1.00 39.47 194 SER A N 1
ATOM 1463 C CA . SER A 1 194 ? -0.952 -15.926 42.371 1.00 39.47 194 SER A CA 1
ATOM 1464 C C . SER A 1 194 ? -1.227 -17.379 42.739 1.00 39.47 194 SER A C 1
ATOM 1466 O O . SER A 1 194 ? -2.386 -17.790 42.742 1.00 39.47 194 SER A O 1
ATOM 1468 N N . CYS A 1 195 ? -0.189 -18.153 43.034 1.00 28.59 195 CYS A N 1
ATOM 1469 C CA . CYS A 1 195 ? -0.355 -19.363 43.818 1.00 28.59 195 CYS A CA 1
ATOM 1470 C C . CYS A 1 195 ? 0.885 -19.561 44.686 1.00 28.59 195 CYS A C 1
ATOM 1472 O O . CYS A 1 195 ? 2.005 -19.684 44.194 1.00 28.59 195 CYS A O 1
ATOM 1474 N N . ALA A 1 196 ? 0.652 -19.507 45.993 1.00 42.00 196 ALA A N 1
ATOM 1475 C CA . ALA A 1 196 ? 1.630 -19.710 47.041 1.00 42.00 196 ALA A CA 1
ATOM 1476 C C . ALA A 1 196 ? 2.321 -21.074 46.901 1.00 42.00 196 ALA A C 1
ATOM 1478 O O . ALA A 1 196 ? 1.658 -22.090 46.695 1.00 42.00 196 ALA A O 1
ATOM 1479 N N . ALA A 1 197 ? 3.639 -21.092 47.086 1.00 33.12 197 ALA A N 1
ATOM 1480 C CA . ALA A 1 197 ? 4.392 -22.305 47.358 1.00 33.12 197 ALA A CA 1
ATOM 1481 C C . ALA A 1 197 ? 5.319 -22.039 48.550 1.00 33.12 197 ALA A C 1
ATOM 1483 O O . ALA A 1 197 ? 6.287 -21.290 48.478 1.00 33.12 197 ALA A O 1
ATOM 1484 N N . THR A 1 198 ? 4.911 -22.634 49.662 1.00 33.88 198 THR A N 1
ATOM 1485 C CA . THR A 1 198 ? 5.608 -22.869 50.925 1.00 33.88 198 THR A CA 1
ATOM 1486 C C . THR A 1 198 ? 7.055 -23.338 50.756 1.00 33.88 198 THR A C 1
ATOM 1488 O O . THR A 1 198 ? 7.316 -24.280 50.008 1.00 33.88 198 THR A O 1
ATOM 1491 N N . GLU A 1 199 ? 7.973 -22.743 51.523 1.00 37.31 199 GLU A N 1
ATOM 1492 C CA . GLU A 1 199 ? 9.328 -23.265 51.735 1.00 37.31 199 GLU A CA 1
ATOM 1493 C C . GLU A 1 199 ? 9.300 -24.611 52.482 1.00 37.31 199 GLU A C 1
ATOM 1495 O O . GLU A 1 199 ? 8.602 -24.730 53.495 1.00 37.31 199 GLU A O 1
ATOM 1500 N N . PRO A 1 200 ? 10.102 -25.611 52.076 1.00 36.62 200 PRO A N 1
ATOM 1501 C CA . PRO A 1 200 ? 10.419 -26.739 52.928 1.00 36.62 200 PRO A CA 1
ATOM 1502 C C . PRO A 1 200 ? 11.753 -26.495 53.639 1.00 36.62 200 PRO A C 1
ATOM 1504 O O . PRO A 1 200 ? 12.825 -26.484 53.036 1.00 36.62 200 PRO A O 1
ATOM 1507 N N . GLY A 1 201 ? 11.679 -26.348 54.959 1.00 34.00 201 GLY A N 1
ATOM 1508 C CA . GLY A 1 201 ? 12.849 -26.416 55.818 1.00 34.00 201 GLY A CA 1
ATOM 1509 C C . GLY A 1 201 ? 13.480 -27.810 55.821 1.00 34.00 201 GLY A C 1
ATOM 1510 O O . GLY A 1 201 ? 12.783 -28.825 55.829 1.00 34.00 201 GLY A O 1
ATOM 1511 N N . GLN A 1 202 ? 14.806 -27.856 55.946 1.00 37.50 202 GLN A N 1
ATOM 1512 C CA . GLN A 1 202 ? 15.486 -28.960 56.615 1.00 37.50 202 GLN A CA 1
ATOM 1513 C C . GLN A 1 202 ? 16.552 -28.442 57.588 1.00 37.50 202 GLN A C 1
ATOM 1515 O O . GLN A 1 202 ? 17.471 -27.707 57.240 1.00 37.50 202 GLN A O 1
ATOM 1520 N N . ARG A 1 203 ? 16.355 -28.874 58.840 1.00 35.34 203 ARG A N 1
ATOM 1521 C CA . ARG A 1 203 ? 17.291 -28.966 59.974 1.00 35.34 203 ARG A CA 1
ATOM 1522 C C . ARG A 1 203 ? 18.621 -29.574 59.500 1.00 35.34 203 ARG A C 1
ATOM 1524 O O . ARG A 1 203 ? 18.605 -30.426 58.629 1.00 35.34 203 ARG A O 1
ATOM 1531 N N . GLY A 1 204 ? 19.800 -29.308 60.042 1.00 31.66 204 GLY A N 1
ATOM 1532 C CA . GLY A 1 204 ? 20.224 -28.698 61.294 1.00 31.66 204 GLY A CA 1
ATOM 1533 C C . GLY A 1 204 ? 21.564 -29.348 61.668 1.00 31.66 204 GLY A C 1
ATOM 1534 O O . GLY A 1 204 ? 21.704 -30.563 61.552 1.00 31.66 204 GLY A O 1
ATOM 1535 N N . ARG A 1 205 ? 22.553 -28.570 62.119 1.00 32.78 205 ARG A N 1
ATOM 1536 C CA . ARG A 1 205 ? 23.672 -29.089 62.922 1.00 32.78 205 ARG A CA 1
ATOM 1537 C C . ARG A 1 205 ? 24.275 -27.960 63.756 1.00 32.78 205 ARG A C 1
ATOM 1539 O O . ARG A 1 205 ? 24.810 -26.996 63.225 1.00 32.78 205 ARG A O 1
ATOM 1546 N N . GLN A 1 206 ? 24.124 -28.088 65.070 1.00 37.84 206 GLN A N 1
ATOM 1547 C CA . GLN A 1 206 ? 24.837 -27.310 66.079 1.00 37.84 206 GLN A CA 1
ATOM 1548 C C . GLN A 1 206 ? 26.332 -27.684 66.062 1.00 37.84 206 GLN A C 1
ATOM 1550 O O . GLN A 1 206 ? 26.650 -28.850 65.843 1.00 37.84 206 GLN A O 1
ATOM 1555 N N . THR A 1 207 ? 27.247 -26.747 66.332 1.00 37.38 207 THR A N 1
ATOM 1556 C CA . THR A 1 207 ? 27.801 -26.468 67.678 1.00 37.38 207 THR A CA 1
ATOM 1557 C C . THR A 1 207 ? 29.081 -25.619 67.601 1.00 37.38 207 THR A C 1
ATOM 1559 O O . THR A 1 207 ? 29.967 -25.938 66.818 1.00 37.38 207 THR A O 1
ATOM 1562 N N . LYS A 1 208 ? 29.179 -24.693 68.571 1.00 35.44 208 LYS A N 1
ATOM 1563 C CA . LYS A 1 208 ? 30.366 -24.214 69.315 1.00 35.44 208 LYS A CA 1
ATOM 1564 C C . LYS A 1 208 ? 31.258 -23.106 68.731 1.00 35.44 208 LYS A C 1
ATOM 1566 O O . LYS A 1 208 ? 31.935 -23.289 67.733 1.00 35.44 208 LYS A O 1
ATOM 1571 N N . ASP A 1 209 ? 31.243 -21.997 69.486 1.00 38.00 209 ASP A N 1
ATOM 1572 C CA . ASP A 1 209 ? 32.376 -21.226 70.026 1.00 38.00 209 ASP A CA 1
ATOM 1573 C C . ASP A 1 209 ? 33.614 -21.038 69.146 1.00 38.00 209 ASP A C 1
ATOM 1575 O O . ASP A 1 209 ? 34.285 -22.004 68.811 1.00 38.00 209 ASP A O 1
ATOM 1579 N N . THR A 1 210 ? 34.051 -19.788 68.952 1.00 39.81 210 THR A N 1
ATOM 1580 C CA . THR A 1 210 ? 35.173 -19.206 69.723 1.00 39.81 210 THR A CA 1
ATOM 1581 C C . THR A 1 210 ? 35.168 -17.678 69.550 1.00 39.81 210 THR A C 1
ATOM 1583 O O . THR A 1 210 ? 34.913 -17.169 68.462 1.00 39.81 210 THR A O 1
ATOM 1586 N N . ARG A 1 211 ? 35.423 -16.953 70.644 1.00 38.25 211 ARG A N 1
ATOM 1587 C CA . ARG A 1 211 ? 35.714 -15.510 70.686 1.00 38.25 211 ARG A CA 1
ATOM 1588 C C . ARG A 1 211 ? 37.050 -15.204 69.992 1.00 38.25 211 ARG A C 1
ATOM 1590 O O . ARG A 1 211 ? 37.970 -16.004 70.132 1.00 38.25 211 ARG A O 1
ATOM 1597 N N . ILE A 1 212 ? 37.165 -14.027 69.376 1.00 42.97 212 ILE A N 1
ATOM 1598 C CA . ILE A 1 212 ? 38.101 -12.911 69.665 1.00 42.97 212 ILE A CA 1
ATOM 1599 C C . ILE A 1 212 ? 37.724 -11.765 68.725 1.00 42.97 212 ILE A C 1
ATOM 1601 O O . ILE A 1 212 ? 37.510 -12.044 67.525 1.00 42.97 212 ILE A O 1
#

Organism: Emiliania huxleyi (NCBI:txid2903)

Radius of gyration: 26.75 Å; chains: 1; bounding box: 70×46×101 Å

Sequence (212 aa):
MVTLSTGRTLCIHSWEPPEEPSLAAALTGQWPKPIGLVLLVHGHGEHMGRYHHVASALCAKGYRVVGCDCWCYGQSEGALPPGDGCVRPFASHESNIDDLQSVVLDLVVPSAPSLPHFIYAHSMGGALALALLDRLVVRSAFWPQFRTVHFSGPMFSFSANGTFSADDFAGGGSLKLRLAARLFSWPCLGLRTSCAATEPGQRGRQTKDTRI

pLDDT: mean 70.71, std 23.86, range [24.64, 97.88]